Protein AF-A0A183MA71-F1 (afdb_monomer_lite)

Structure (mmCIF, N/CA/C/O backbone):
data_AF-A0A183MA71-F1
#
_entry.id   AF-A0A183MA71-F1
#
loop_
_atom_site.group_PDB
_atom_site.id
_atom_site.type_symbol
_atom_site.label_atom_id
_atom_site.label_alt_id
_atom_site.label_comp_id
_atom_site.label_asym_id
_atom_site.label_entity_id
_atom_site.label_seq_id
_atom_site.pdbx_PDB_ins_code
_atom_site.Cartn_x
_atom_site.Cartn_y
_atom_site.Cartn_z
_atom_site.occupancy
_atom_site.B_iso_or_equiv
_atom_site.auth_seq_id
_atom_site.auth_comp_id
_atom_site.auth_asym_id
_atom_site.auth_atom_id
_atom_site.pdbx_PDB_model_num
ATOM 1 N N . MET A 1 1 ? 50.576 23.554 -1.984 1.00 40.34 1 MET A N 1
ATOM 2 C CA . MET A 1 1 ? 50.240 22.267 -1.347 1.00 40.34 1 MET A CA 1
ATOM 3 C C . MET A 1 1 ? 49.223 22.550 -0.252 1.00 40.34 1 MET A C 1
ATOM 5 O O . MET A 1 1 ? 49.621 22.910 0.838 1.00 40.34 1 MET A O 1
ATOM 9 N N . PHE A 1 2 ? 47.931 22.508 -0.578 1.00 31.75 2 PHE A N 1
ATOM 10 C CA . PHE A 1 2 ? 46.830 22.491 0.394 1.00 31.75 2 PHE A CA 1
ATOM 11 C C . PHE A 1 2 ? 45.683 21.712 -0.259 1.00 31.75 2 PHE A C 1
ATOM 13 O O . PHE A 1 2 ? 44.751 22.285 -0.813 1.00 31.75 2 PHE A O 1
ATOM 20 N N . MET A 1 3 ? 45.828 20.385 -0.289 1.00 38.28 3 MET A N 1
ATOM 21 C CA . MET A 1 3 ? 44.681 19.493 -0.416 1.00 38.28 3 MET A CA 1
ATOM 22 C C . MET A 1 3 ? 44.037 19.450 0.966 1.00 38.28 3 MET A C 1
ATOM 24 O O . MET A 1 3 ? 44.534 18.755 1.845 1.00 38.28 3 MET A O 1
ATOM 28 N N . ASN A 1 4 ? 42.995 20.253 1.172 1.00 41.47 4 ASN A N 1
ATOM 29 C CA . ASN A 1 4 ? 42.109 20.053 2.308 1.00 41.47 4 ASN A CA 1
ATOM 30 C C . ASN A 1 4 ? 41.115 18.958 1.939 1.00 41.47 4 ASN A C 1
ATOM 32 O O . ASN A 1 4 ? 40.356 19.071 0.976 1.00 41.47 4 ASN A O 1
ATOM 36 N N . GLU A 1 5 ? 41.194 17.896 2.726 1.00 51.78 5 GLU A N 1
ATOM 37 C CA . GLU A 1 5 ? 40.252 16.801 2.842 1.00 51.78 5 GLU A CA 1
ATOM 38 C C . GLU A 1 5 ? 38.818 17.339 2.941 1.00 51.78 5 GLU A C 1
ATOM 40 O O . GLU A 1 5 ? 38.453 18.009 3.908 1.00 51.78 5 GLU A O 1
ATOM 45 N N . LEU A 1 6 ? 37.984 17.037 1.945 1.00 47.16 6 LEU A N 1
ATOM 46 C CA . LEU A 1 6 ? 36.542 17.044 2.156 1.00 47.16 6 LEU A CA 1
ATOM 47 C C . LEU A 1 6 ? 36.198 15.698 2.804 1.00 47.16 6 LEU A C 1
ATOM 49 O O . LEU A 1 6 ? 36.431 14.661 2.178 1.00 47.16 6 LEU A O 1
ATOM 53 N N . PRO A 1 7 ? 35.680 15.670 4.043 1.00 48.12 7 PRO A N 1
ATOM 54 C CA . PRO A 1 7 ? 35.300 14.421 4.685 1.00 48.12 7 PRO A CA 1
ATOM 55 C C . PRO A 1 7 ? 34.221 13.750 3.830 1.00 48.12 7 PRO A C 1
ATOM 57 O O . PRO A 1 7 ? 33.307 14.422 3.351 1.00 48.12 7 PRO A O 1
ATOM 60 N N . SER A 1 8 ? 34.313 12.435 3.620 1.00 53.50 8 SER A N 1
ATOM 61 C CA . SER A 1 8 ? 33.412 11.649 2.754 1.00 53.50 8 SER A CA 1
ATOM 62 C C . SER A 1 8 ? 31.921 11.816 3.095 1.00 53.50 8 SER A C 1
ATOM 64 O O . SER A 1 8 ? 31.052 11.605 2.251 1.00 53.50 8 SER A O 1
ATOM 66 N N . THR A 1 9 ? 31.618 12.265 4.315 1.00 55.19 9 THR A N 1
ATOM 67 C CA . THR A 1 9 ? 30.287 12.687 4.764 1.00 55.19 9 THR A CA 1
ATOM 68 C C . THR A 1 9 ? 29.770 13.923 4.036 1.00 55.19 9 THR A C 1
ATOM 70 O O . THR A 1 9 ? 28.590 13.976 3.729 1.00 55.19 9 THR A O 1
ATOM 73 N N . SER A 1 10 ? 30.618 14.895 3.699 1.00 50.47 10 SER A N 1
ATOM 74 C CA . SER A 1 10 ? 30.216 16.097 2.956 1.00 50.47 10 SER A CA 1
ATOM 75 C C . SER A 1 10 ? 29.845 15.786 1.504 1.00 50.47 10 SER A C 1
ATOM 77 O O . SER A 1 10 ? 28.901 16.376 0.993 1.00 50.47 10 SER A O 1
ATOM 79 N N . LEU A 1 11 ? 30.503 14.803 0.876 1.00 50.06 11 LEU A N 1
ATOM 80 C CA . LEU A 1 11 ? 30.167 14.316 -0.467 1.00 50.06 11 LEU A CA 1
ATOM 81 C C . LEU A 1 11 ? 28.855 13.511 -0.471 1.00 50.06 11 LEU A C 1
ATOM 83 O O . LEU A 1 11 ? 28.028 13.682 -1.362 1.00 50.06 11 LEU A O 1
ATOM 87 N N . PHE A 1 12 ? 28.640 12.671 0.549 1.00 52.91 12 PHE A N 1
ATOM 88 C CA . PHE A 1 12 ? 27.373 11.962 0.760 1.00 52.91 12 PHE A CA 1
ATOM 89 C C . PHE A 1 12 ? 26.225 12.939 1.033 1.00 52.91 12 PHE A C 1
ATOM 91 O O . PHE A 1 12 ? 25.170 12.838 0.415 1.00 52.91 12 PHE A O 1
ATOM 98 N N . LEU A 1 13 ? 26.452 13.938 1.889 1.00 48.44 13 LEU A N 1
ATOM 99 C CA . LEU A 1 13 ? 25.482 14.991 2.175 1.00 48.44 13 LEU A CA 1
ATOM 100 C C . LEU A 1 13 ? 25.179 15.816 0.922 1.00 48.44 13 LEU A C 1
ATOM 102 O O . LEU A 1 13 ? 24.010 16.014 0.624 1.00 48.44 13 LEU A O 1
ATOM 106 N N . LEU A 1 14 ? 26.181 16.200 0.127 1.00 43.94 14 LEU A N 1
ATOM 107 C CA . LEU A 1 14 ? 25.974 16.866 -1.165 1.00 43.94 14 LEU A CA 1
ATOM 10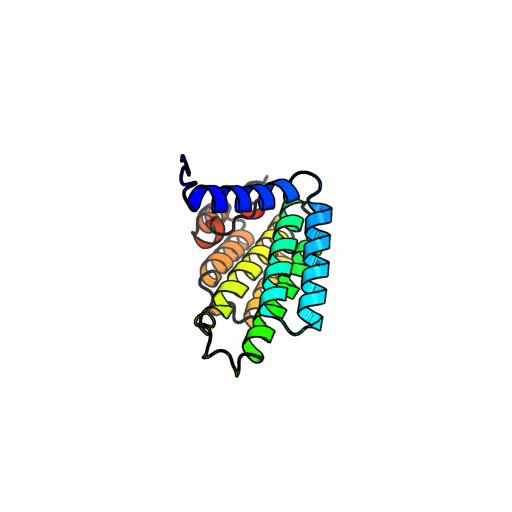8 C C . LEU A 1 14 ? 25.172 16.008 -2.150 1.00 43.94 14 LEU A C 1
ATOM 110 O O . LEU A 1 14 ? 24.293 16.549 -2.810 1.00 43.94 14 LEU A O 1
ATOM 114 N N . ASN A 1 15 ? 25.411 14.693 -2.213 1.00 47.00 15 ASN A N 1
ATOM 115 C CA . ASN A 1 15 ? 24.635 13.783 -3.064 1.00 47.00 15 ASN A CA 1
ATOM 116 C C . ASN A 1 15 ? 23.199 13.558 -2.565 1.00 47.00 15 ASN A C 1
ATOM 118 O O . ASN A 1 15 ? 22.271 13.478 -3.363 1.00 47.00 15 ASN A O 1
ATOM 122 N N . THR A 1 16 ? 22.981 13.476 -1.251 1.00 46.81 16 THR A N 1
ATOM 123 C CA . THR A 1 16 ? 21.621 13.384 -0.686 1.00 46.81 16 THR A CA 1
ATOM 124 C C . THR A 1 16 ? 20.856 14.701 -0.807 1.00 46.81 16 THR A C 1
ATOM 126 O O . THR A 1 16 ? 19.654 14.686 -1.059 1.00 46.81 16 THR A O 1
ATOM 129 N N . MET A 1 17 ? 21.544 15.839 -0.682 1.00 39.62 17 MET A N 1
ATOM 130 C CA . MET A 1 17 ? 20.971 17.167 -0.888 1.00 39.62 17 MET A CA 1
ATOM 131 C C . MET A 1 17 ? 20.666 17.405 -2.367 1.00 39.62 17 MET A C 1
ATOM 133 O O . MET A 1 17 ? 19.601 17.918 -2.665 1.00 39.62 17 MET A O 1
ATOM 137 N N . SER A 1 18 ? 21.516 16.970 -3.305 1.00 41.66 18 SER A N 1
ATOM 138 C CA . SER A 1 18 ? 21.233 17.085 -4.743 1.00 41.66 18 SER A CA 1
ATOM 139 C C . SER A 1 18 ? 20.078 16.184 -5.199 1.00 41.66 18 SER A C 1
ATOM 141 O O . SER A 1 18 ? 19.271 16.620 -6.017 1.00 41.66 18 SER A O 1
ATOM 143 N N . TYR A 1 19 ? 19.926 14.985 -4.621 1.00 43.12 19 TYR A N 1
ATOM 144 C CA . TYR A 1 19 ? 18.740 14.140 -4.828 1.00 43.12 19 TYR A CA 1
ATOM 145 C C . TYR A 1 19 ? 17.462 14.769 -4.248 1.00 43.12 19 TYR A C 1
ATOM 147 O O . TYR A 1 19 ? 16.426 14.761 -4.908 1.00 43.12 19 TYR A O 1
ATOM 155 N N . ARG A 1 20 ? 17.527 15.365 -3.047 1.00 41.59 20 ARG A N 1
ATOM 156 C CA . ARG A 1 20 ? 16.383 16.071 -2.436 1.00 41.59 20 ARG A CA 1
ATOM 157 C C . ARG A 1 20 ? 16.028 17.374 -3.161 1.00 41.59 20 ARG A C 1
ATOM 159 O O . ARG A 1 20 ? 14.850 17.656 -3.341 1.00 41.59 20 ARG A O 1
ATOM 166 N N . SER A 1 21 ? 17.012 18.122 -3.656 1.00 45.34 21 SER A N 1
ATOM 167 C CA . SER A 1 21 ? 16.798 19.382 -4.383 1.00 45.34 21 SER A CA 1
ATOM 168 C C . SER A 1 21 ? 16.224 19.199 -5.796 1.00 45.34 21 SER A C 1
ATOM 170 O O . SER A 1 21 ? 15.761 20.174 -6.384 1.00 45.34 21 SER A O 1
ATOM 172 N N . LEU A 1 22 ? 16.209 17.977 -6.348 1.00 44.84 22 LEU A N 1
ATOM 173 C CA . LEU A 1 22 ? 15.475 17.660 -7.583 1.00 44.84 22 LEU A CA 1
ATOM 174 C C . LEU A 1 22 ? 13.997 17.298 -7.337 1.00 44.84 22 LEU A C 1
ATOM 176 O O . LEU A 1 22 ? 13.197 17.428 -8.262 1.00 44.84 22 LEU A O 1
ATOM 180 N N . GLU A 1 23 ? 13.611 16.895 -6.119 1.00 48.56 23 GLU A N 1
ATOM 181 C CA . GLU A 1 23 ? 12.200 16.657 -5.757 1.00 48.56 23 GLU A CA 1
ATOM 182 C C . GLU A 1 23 ? 11.420 17.957 -5.486 1.00 48.56 23 GLU A C 1
ATOM 184 O O . GLU A 1 23 ? 10.195 17.976 -5.600 1.00 48.56 23 GLU A O 1
ATOM 189 N N . GLU A 1 24 ? 12.108 19.051 -5.149 1.00 55.56 24 GLU A N 1
ATOM 190 C CA . GLU A 1 24 ? 11.489 20.305 -4.695 1.00 55.56 24 GLU A CA 1
ATOM 191 C C . GLU A 1 24 ? 10.809 21.180 -5.772 1.00 55.56 24 GLU A C 1
ATOM 193 O O . GLU A 1 24 ? 9.818 21.826 -5.428 1.00 55.56 24 GLU A O 1
ATOM 198 N N . PRO A 1 25 ? 11.237 21.248 -7.053 1.00 61.66 25 PRO A N 1
ATOM 199 C CA . PRO A 1 25 ? 10.578 22.150 -7.998 1.00 61.66 25 PRO A CA 1
ATOM 200 C C . PRO A 1 25 ? 9.289 21.574 -8.608 1.00 61.66 25 PRO A C 1
ATOM 202 O O . PRO A 1 25 ? 8.366 22.343 -8.871 1.00 61.66 25 PRO A O 1
ATOM 205 N N . LEU A 1 26 ? 9.206 20.257 -8.857 1.00 73.31 26 LEU A N 1
ATOM 206 C CA . LEU A 1 26 ? 8.073 19.598 -9.536 1.00 73.31 26 LEU A CA 1
ATOM 207 C C . LEU A 1 26 ? 7.957 18.110 -9.123 1.00 73.31 26 LEU A C 1
ATOM 209 O O . LEU A 1 26 ? 8.381 17.232 -9.883 1.00 73.31 26 LEU A O 1
ATOM 213 N N . PRO A 1 27 ? 7.364 17.794 -7.957 1.00 78.62 27 PRO A N 1
ATOM 214 C CA . PRO A 1 27 ? 7.237 16.415 -7.464 1.00 78.62 27 PRO A CA 1
ATOM 215 C C . PRO A 1 27 ? 6.491 15.490 -8.439 1.00 78.62 27 PRO A C 1
ATOM 217 O O . PRO A 1 27 ? 6.830 14.320 -8.569 1.00 78.62 27 PRO A O 1
ATOM 220 N N . GLU A 1 28 ? 5.533 16.016 -9.203 1.00 84.81 28 GLU A N 1
ATOM 221 C CA . GLU A 1 28 ? 4.795 15.259 -10.225 1.00 84.81 28 GLU A CA 1
ATOM 222 C C . GLU A 1 28 ? 5.719 14.700 -11.314 1.00 84.81 28 GLU A C 1
ATOM 224 O O . GLU A 1 28 ? 5.626 13.529 -11.672 1.00 84.81 28 GLU A O 1
ATOM 229 N N . ARG A 1 29 ? 6.670 15.509 -11.800 1.00 85.00 29 ARG A N 1
ATOM 230 C CA . ARG A 1 29 ? 7.630 15.066 -12.821 1.00 85.00 29 ARG A CA 1
ATOM 231 C C . ARG A 1 29 ? 8.628 14.059 -12.270 1.00 85.00 29 ARG A C 1
ATOM 233 O O . ARG A 1 29 ? 9.048 13.166 -13.000 1.00 85.00 29 ARG A O 1
ATOM 240 N N . ALA A 1 30 ? 9.010 14.204 -11.002 1.00 83.94 30 ALA A N 1
ATOM 241 C CA . ALA A 1 30 ? 9.854 13.223 -10.332 1.00 83.94 30 ALA A CA 1
ATOM 242 C C . ALA A 1 30 ? 9.132 11.870 -10.236 1.00 83.94 30 ALA A C 1
ATOM 244 O O . ALA A 1 30 ? 9.712 10.845 -10.585 1.00 83.94 30 ALA A O 1
ATOM 245 N N . ALA A 1 31 ? 7.851 11.870 -9.855 1.00 86.06 31 ALA A N 1
ATOM 246 C CA . ALA A 1 31 ? 7.043 10.658 -9.807 1.00 86.06 31 ALA A CA 1
ATOM 247 C C . ALA A 1 31 ? 6.911 9.998 -11.189 1.00 86.06 31 ALA A C 1
ATOM 249 O O . ALA A 1 31 ? 7.198 8.813 -11.323 1.00 86.06 31 ALA A O 1
ATOM 250 N N . GLU A 1 32 ? 6.590 10.768 -12.235 1.00 89.19 32 GLU A N 1
ATOM 251 C CA . GLU A 1 32 ? 6.537 10.260 -13.615 1.00 89.19 32 GLU A CA 1
ATOM 252 C C . GLU A 1 32 ? 7.877 9.673 -14.087 1.00 89.19 32 GLU A C 1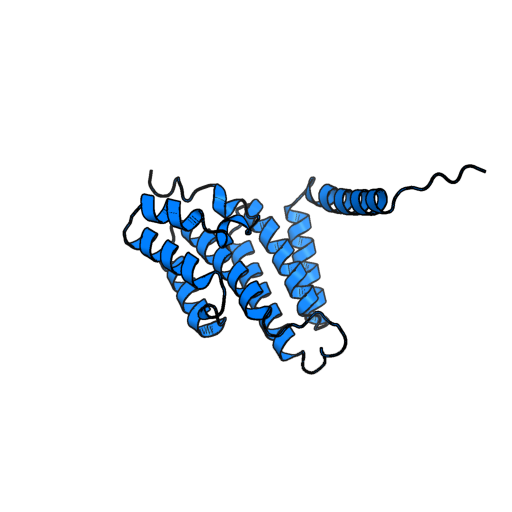
ATOM 254 O O . GLU A 1 32 ? 7.904 8.675 -14.809 1.00 89.19 32 GLU A O 1
ATOM 259 N N . PHE A 1 33 ? 9.001 10.277 -13.694 1.00 90.50 33 PHE A N 1
ATOM 260 C CA . PHE A 1 33 ? 10.326 9.754 -14.017 1.00 90.50 33 PHE A CA 1
ATOM 261 C C . PHE A 1 33 ? 10.585 8.409 -13.332 1.00 90.50 33 PHE A C 1
ATOM 263 O O . PHE A 1 33 ? 11.061 7.477 -13.980 1.00 90.50 33 PHE A O 1
ATOM 270 N N . TYR A 1 34 ? 10.235 8.284 -12.049 1.00 89.69 34 TYR A N 1
ATOM 271 C CA . TYR A 1 34 ? 10.348 7.023 -11.320 1.00 89.69 34 TYR A CA 1
ATOM 272 C C . TYR A 1 34 ? 9.444 5.930 -11.897 1.00 89.69 34 TYR A C 1
ATOM 274 O O . TYR A 1 34 ? 9.880 4.786 -11.980 1.00 89.69 34 TYR A O 1
ATOM 282 N N . GLU A 1 35 ? 8.238 6.267 -12.359 1.00 90.81 35 GLU A N 1
ATOM 283 C CA . GLU A 1 35 ? 7.365 5.314 -13.056 1.00 90.81 35 GLU A CA 1
ATOM 284 C C . GLU A 1 35 ? 8.007 4.789 -14.339 1.00 90.81 35 GLU A C 1
ATOM 286 O O . GLU A 1 35 ? 8.148 3.583 -14.507 1.00 90.81 35 GLU A O 1
ATOM 291 N N . ARG A 1 36 ? 8.489 5.685 -15.207 1.00 90.88 36 ARG A N 1
ATOM 292 C CA . ARG A 1 36 ? 9.165 5.279 -16.451 1.00 90.88 36 ARG A CA 1
ATOM 293 C C . ARG A 1 36 ? 10.434 4.473 -16.187 1.00 90.88 36 ARG A C 1
ATOM 295 O O . ARG A 1 36 ? 10.773 3.588 -16.966 1.00 90.88 36 ARG A O 1
ATOM 302 N N . SER A 1 37 ? 11.145 4.799 -15.109 1.00 89.19 37 SER A N 1
ATOM 303 C CA . SER A 1 37 ? 12.315 4.046 -14.658 1.00 89.19 37 SER A CA 1
ATOM 304 C C . SER A 1 37 ? 11.920 2.638 -14.205 1.00 89.19 37 SER A C 1
ATOM 306 O O . SER A 1 37 ? 12.569 1.670 -14.589 1.00 89.19 37 SER A O 1
ATOM 308 N N . ALA A 1 38 ? 10.817 2.502 -13.461 1.00 87.44 38 ALA A N 1
ATOM 309 C CA . ALA A 1 38 ? 10.284 1.203 -13.065 1.00 87.44 38 ALA A CA 1
ATOM 310 C C . ALA A 1 38 ? 9.887 0.352 -14.283 1.00 87.44 38 ALA A C 1
ATOM 312 O O . ALA A 1 38 ? 10.249 -0.821 -14.325 1.00 87.44 38 ALA A O 1
ATOM 313 N N . ASP A 1 39 ? 9.226 0.945 -15.283 1.00 89.81 39 ASP A N 1
ATOM 314 C CA . ASP A 1 39 ? 8.850 0.260 -16.529 1.00 89.81 39 ASP A CA 1
ATOM 315 C C . ASP A 1 39 ? 10.090 -0.217 -17.309 1.00 89.81 39 ASP A C 1
ATOM 317 O O . ASP A 1 39 ? 10.137 -1.341 -17.805 1.00 89.81 39 ASP A O 1
ATOM 321 N N . ALA A 1 40 ? 11.137 0.612 -17.391 1.00 91.25 40 ALA A N 1
ATOM 322 C CA . ALA A 1 40 ? 12.394 0.228 -18.034 1.00 91.25 40 ALA A CA 1
ATOM 323 C C . ALA A 1 40 ? 13.092 -0.923 -17.289 1.00 91.25 40 ALA A C 1
ATOM 325 O O . ALA A 1 40 ? 13.537 -1.883 -17.917 1.00 91.25 40 ALA A O 1
ATOM 326 N N . CYS A 1 41 ? 13.146 -0.862 -15.954 1.00 86.56 41 CYS A N 1
ATOM 327 C CA . CYS A 1 41 ? 13.695 -1.937 -15.129 1.00 86.56 41 CYS A CA 1
ATOM 328 C C . CYS A 1 41 ? 12.880 -3.236 -15.241 1.00 86.56 41 CYS A C 1
ATOM 330 O O . CYS A 1 41 ? 13.472 -4.311 -15.188 1.00 86.56 41 CYS A O 1
ATOM 332 N N . GLU A 1 42 ? 11.554 -3.161 -15.402 1.00 86.31 42 GLU A N 1
ATOM 333 C CA . GLU A 1 42 ? 10.703 -4.336 -15.639 1.00 86.31 42 GLU A CA 1
ATOM 334 C C . GLU A 1 42 ? 11.051 -5.011 -16.971 1.00 86.31 42 GLU A C 1
ATOM 336 O O . GLU A 1 42 ? 11.239 -6.225 -17.005 1.00 86.31 42 GLU A O 1
ATOM 341 N N . ILE A 1 43 ? 11.193 -4.234 -18.052 1.00 88.50 43 ILE A N 1
ATOM 342 C CA . ILE A 1 43 ? 11.565 -4.752 -19.381 1.00 88.50 43 ILE A CA 1
ATOM 343 C C . ILE A 1 43 ? 12.937 -5.440 -19.345 1.00 88.50 43 ILE A C 1
ATOM 345 O O . ILE A 1 43 ? 13.156 -6.427 -20.043 1.00 88.50 43 ILE A O 1
ATOM 349 N N . GLU A 1 44 ? 13.858 -4.928 -18.527 1.00 86.56 44 GLU A N 1
ATOM 350 C CA . GLU A 1 44 ? 15.181 -5.518 -18.301 1.00 86.56 44 GLU A CA 1
ATOM 351 C C . GLU A 1 44 ? 15.179 -6.685 -17.292 1.00 86.56 44 GLU A C 1
ATOM 353 O O . GLU A 1 44 ? 16.252 -7.169 -16.932 1.00 86.56 44 GLU A O 1
ATOM 358 N N . GLU A 1 45 ? 14.008 -7.121 -16.811 1.00 83.12 45 GLU A N 1
ATOM 359 C CA . GLU A 1 45 ? 13.822 -8.186 -15.809 1.00 83.12 45 GLU A CA 1
ATOM 360 C C . GLU A 1 45 ? 14.523 -7.901 -14.461 1.00 83.12 45 GLU A C 1
ATOM 362 O O . GLU A 1 45 ? 14.775 -8.788 -13.641 1.00 83.12 45 GLU A O 1
ATOM 367 N N . LYS A 1 46 ? 14.810 -6.627 -14.170 1.00 84.12 46 LYS A N 1
ATOM 368 C CA . LYS A 1 46 ? 15.415 -6.170 -12.911 1.00 84.12 46 LYS A CA 1
ATOM 369 C C . LYS A 1 46 ? 14.340 -5.846 -11.877 1.00 84.12 46 LYS A C 1
ATOM 371 O O . LYS A 1 46 ? 14.189 -4.704 -11.438 1.00 84.12 46 LYS A O 1
ATOM 376 N N . PHE A 1 47 ? 13.603 -6.865 -11.441 1.00 83.81 47 PHE A N 1
ATOM 377 C CA . PHE A 1 47 ? 12.426 -6.695 -10.577 1.00 83.81 47 PHE A CA 1
ATOM 378 C C . PHE A 1 47 ? 12.709 -6.006 -9.233 1.00 83.81 47 PHE A C 1
ATOM 380 O O . PHE A 1 47 ? 11.879 -5.236 -8.754 1.00 83.81 47 PHE A O 1
ATOM 387 N N . HIS A 1 48 ? 13.885 -6.204 -8.627 1.00 82.38 48 HIS A N 1
ATOM 388 C CA . HIS A 1 48 ? 14.230 -5.516 -7.374 1.00 82.38 48 HIS A CA 1
ATOM 389 C C . HIS A 1 48 ? 14.414 -3.999 -7.580 1.00 82.38 48 HIS A C 1
ATOM 391 O O . HIS A 1 48 ? 13.964 -3.185 -6.760 1.00 82.38 48 HIS A O 1
ATOM 397 N N . GLU A 1 49 ? 15.069 -3.598 -8.669 1.00 83.19 49 GLU A N 1
ATOM 398 C CA . GLU A 1 49 ? 15.238 -2.184 -9.011 1.00 83.19 49 GLU A CA 1
ATOM 399 C C . GLU A 1 49 ? 13.884 -1.573 -9.383 1.00 83.19 49 GLU A C 1
ATOM 401 O O . GLU A 1 49 ? 13.521 -0.532 -8.835 1.00 83.19 49 GLU A O 1
ATOM 406 N N . ALA A 1 50 ? 13.084 -2.276 -10.194 1.00 85.12 50 ALA A N 1
ATOM 407 C CA . ALA A 1 50 ? 11.730 -1.864 -10.562 1.00 85.12 50 ALA A CA 1
ATOM 408 C C . ALA A 1 50 ? 10.834 -1.646 -9.329 1.00 85.12 50 ALA A C 1
ATOM 410 O O . ALA A 1 50 ? 10.158 -0.622 -9.225 1.00 85.12 50 ALA A O 1
ATOM 411 N N . ALA A 1 51 ? 10.886 -2.554 -8.346 1.00 86.44 51 ALA A N 1
ATOM 412 C CA . ALA A 1 51 ? 10.179 -2.413 -7.074 1.00 86.44 51 ALA A CA 1
ATOM 413 C C . ALA A 1 51 ? 10.608 -1.136 -6.333 1.00 86.44 51 ALA A C 1
ATOM 415 O O . ALA A 1 51 ? 9.772 -0.351 -5.885 1.00 86.44 51 ALA A O 1
ATOM 416 N N . THR A 1 52 ? 11.914 -0.883 -6.246 1.00 85.56 52 THR A N 1
ATOM 417 C CA . THR A 1 52 ? 12.446 0.296 -5.547 1.00 85.56 52 THR A CA 1
ATOM 418 C C . THR A 1 52 ? 11.947 1.591 -6.189 1.00 85.56 52 THR A C 1
ATOM 420 O O . THR A 1 52 ? 11.477 2.485 -5.483 1.00 85.56 52 THR A O 1
ATOM 423 N N . GLN A 1 53 ? 11.974 1.672 -7.522 1.00 86.44 53 GLN A N 1
ATOM 424 C CA . GLN A 1 53 ? 11.491 2.848 -8.247 1.00 86.44 53 GLN A CA 1
ATOM 425 C C . GLN A 1 53 ? 9.971 3.021 -8.132 1.00 86.44 53 GLN A C 1
ATOM 427 O O . GLN A 1 53 ? 9.503 4.132 -7.876 1.00 86.44 53 GLN A O 1
ATOM 432 N N . ALA A 1 54 ? 9.196 1.934 -8.220 1.00 87.88 54 ALA A N 1
ATOM 433 C CA . ALA A 1 54 ? 7.747 1.970 -8.022 1.00 87.88 54 ALA A CA 1
ATOM 434 C C . ALA A 1 54 ? 7.369 2.455 -6.610 1.00 87.88 54 ALA A C 1
ATOM 436 O O . ALA A 1 54 ? 6.466 3.278 -6.455 1.00 87.88 54 ALA A O 1
ATOM 437 N N . ASN A 1 55 ? 8.093 2.003 -5.581 1.00 87.06 55 ASN A N 1
ATOM 438 C CA . ASN A 1 55 ? 7.892 2.457 -4.207 1.00 87.06 55 ASN A CA 1
ATOM 439 C C . ASN A 1 55 ? 8.212 3.955 -4.061 1.00 87.06 55 ASN A C 1
ATOM 441 O O . ASN A 1 55 ? 7.414 4.691 -3.485 1.00 87.06 55 ASN A O 1
ATOM 445 N N . ASN A 1 56 ? 9.318 4.437 -4.638 1.00 85.44 56 ASN A N 1
ATOM 446 C CA . ASN A 1 56 ? 9.673 5.863 -4.611 1.00 85.44 56 ASN A CA 1
ATOM 447 C C . ASN A 1 56 ? 8.601 6.742 -5.279 1.00 85.44 56 ASN A C 1
ATOM 449 O O . ASN A 1 56 ? 8.178 7.745 -4.700 1.00 85.44 56 ASN A O 1
ATOM 453 N N . ALA A 1 57 ? 8.103 6.332 -6.452 1.00 87.25 57 ALA A N 1
ATOM 454 C CA . ALA A 1 57 ? 6.991 7.003 -7.125 1.00 87.25 57 ALA A CA 1
ATOM 455 C C . ALA A 1 57 ? 5.729 7.022 -6.247 1.00 87.25 57 ALA A C 1
ATOM 457 O O . ALA A 1 57 ? 5.096 8.068 -6.088 1.00 87.25 57 ALA A O 1
ATOM 458 N N . ALA A 1 58 ? 5.389 5.888 -5.624 1.00 87.31 58 ALA A N 1
ATOM 459 C CA . ALA A 1 58 ? 4.230 5.782 -4.745 1.00 87.31 58 ALA A CA 1
ATOM 460 C C . ALA A 1 58 ? 4.293 6.781 -3.581 1.00 87.31 58 ALA A C 1
ATOM 462 O O . ALA A 1 58 ? 3.316 7.490 -3.348 1.00 87.31 58 ALA A O 1
ATOM 463 N N . HIS A 1 59 ? 5.434 6.907 -2.892 1.00 83.62 59 HIS A N 1
ATOM 464 C CA . HIS A 1 59 ? 5.594 7.879 -1.797 1.00 83.62 59 HIS A CA 1
ATOM 465 C C . HIS A 1 59 ? 5.351 9.319 -2.254 1.00 83.62 59 HIS A C 1
ATOM 467 O O . HIS A 1 59 ? 4.728 10.102 -1.536 1.00 83.62 59 HIS A O 1
ATOM 473 N N . ILE A 1 60 ? 5.795 9.683 -3.459 1.00 84.38 60 ILE A N 1
ATOM 474 C CA . ILE A 1 60 ? 5.539 11.018 -4.013 1.00 84.38 60 ILE A CA 1
ATOM 475 C C . ILE A 1 60 ? 4.045 11.214 -4.292 1.00 84.38 60 ILE A C 1
ATOM 477 O O . ILE A 1 60 ? 3.478 12.223 -3.875 1.00 84.38 60 ILE A O 1
ATOM 481 N N . TRP A 1 61 ? 3.374 10.250 -4.924 1.00 87.25 61 TRP A N 1
ATOM 482 C CA . TRP A 1 61 ? 1.936 10.364 -5.190 1.00 87.25 61 TRP A CA 1
ATOM 483 C C . TRP A 1 61 ? 1.087 10.421 -3.932 1.00 87.25 61 TRP A C 1
ATOM 485 O O . TRP A 1 61 ? 0.101 11.160 -3.883 1.00 87.25 61 TRP A O 1
ATOM 495 N N . VAL A 1 62 ? 1.499 9.697 -2.896 1.00 84.12 62 VAL A N 1
ATOM 496 C CA . VAL A 1 62 ? 0.869 9.777 -1.586 1.00 84.12 62 VAL A CA 1
ATOM 497 C C . VAL A 1 62 ? 0.991 11.187 -0.999 1.00 84.12 62 VAL A C 1
ATOM 499 O O . VAL A 1 62 ? -0.019 11.745 -0.564 1.00 84.12 62 VAL A O 1
ATOM 502 N N . ARG A 1 63 ? 2.184 11.803 -1.047 1.00 81.31 63 ARG A N 1
ATOM 503 C CA . ARG A 1 63 ? 2.391 13.203 -0.621 1.00 81.31 63 ARG A CA 1
ATOM 504 C C . ARG A 1 63 ? 1.524 14.181 -1.424 1.00 81.31 63 ARG A C 1
ATOM 506 O O . ARG A 1 63 ? 0.976 15.129 -0.867 1.00 81.31 63 ARG A O 1
ATOM 513 N N . LEU A 1 64 ? 1.333 13.909 -2.715 1.00 83.25 64 LEU A N 1
ATOM 514 C CA . LEU A 1 64 ? 0.482 14.693 -3.617 1.00 83.25 64 LEU A CA 1
ATOM 515 C C . LEU A 1 64 ? -1.022 14.395 -3.492 1.00 83.25 64 LEU A C 1
ATOM 517 O O . LEU A 1 64 ? -1.819 14.992 -4.214 1.00 83.25 64 LEU A O 1
ATOM 521 N N . LYS A 1 65 ? -1.435 13.493 -2.587 1.00 82.75 65 LYS A N 1
ATOM 522 C CA . LYS A 1 65 ? -2.830 13.038 -2.405 1.00 82.75 65 LYS A CA 1
ATOM 523 C C . LYS A 1 65 ? -3.461 12.433 -3.666 1.00 82.75 65 LYS A C 1
ATOM 525 O O . LYS A 1 65 ? -4.684 12.353 -3.786 1.00 82.75 65 LYS A O 1
ATOM 530 N N . ARG A 1 66 ? -2.631 11.962 -4.596 1.00 87.75 66 ARG A N 1
ATOM 531 C CA . ARG A 1 66 ? -3.034 11.197 -5.780 1.00 87.75 66 ARG A CA 1
ATOM 532 C C . ARG A 1 66 ? -3.096 9.716 -5.418 1.00 87.75 66 ARG A C 1
ATOM 534 O O . ARG A 1 66 ? -2.213 8.919 -5.723 1.00 87.75 66 ARG A O 1
ATOM 541 N N . PHE A 1 67 ? -4.132 9.376 -4.653 1.00 87.06 67 PHE A N 1
ATOM 542 C CA . PHE A 1 67 ? -4.256 8.071 -4.004 1.00 87.06 67 PHE A CA 1
ATOM 543 C C . PHE A 1 67 ? -4.487 6.911 -4.975 1.00 87.06 67 PHE A C 1
ATOM 545 O O . PHE A 1 67 ? -4.060 5.796 -4.688 1.00 87.06 67 PHE A O 1
ATOM 552 N N . ASN A 1 68 ? -5.113 7.159 -6.129 1.00 89.38 68 ASN A N 1
ATOM 553 C CA . ASN A 1 68 ? -5.338 6.122 -7.139 1.00 89.38 68 ASN A CA 1
ATOM 554 C C . ASN A 1 68 ? -4.014 5.687 -7.785 1.00 89.38 68 ASN A C 1
ATOM 556 O O . ASN A 1 68 ? -3.750 4.498 -7.958 1.00 89.38 68 ASN A O 1
ATOM 560 N N . GLU A 1 69 ? -3.161 6.657 -8.106 1.00 90.12 69 GLU A N 1
ATOM 561 C CA . GLU A 1 69 ? -1.835 6.446 -8.678 1.00 90.12 69 GLU A CA 1
ATOM 562 C C . GLU A 1 69 ? -0.904 5.780 -7.664 1.00 90.12 69 GLU A C 1
ATOM 564 O O . GLU A 1 69 ? -0.242 4.793 -7.986 1.00 90.12 69 GLU A O 1
ATOM 569 N N . ALA A 1 70 ? -0.930 6.255 -6.415 1.00 88.75 70 ALA A N 1
ATOM 570 C CA . ALA A 1 70 ? -0.216 5.629 -5.310 1.00 88.75 70 ALA A CA 1
ATOM 571 C C . ALA A 1 70 ? -0.630 4.164 -5.102 1.00 88.75 70 ALA A C 1
ATOM 573 O O . ALA A 1 70 ? 0.234 3.299 -4.974 1.00 88.75 70 ALA A O 1
ATOM 574 N N . GLU A 1 71 ? -1.934 3.862 -5.097 1.00 90.31 71 GLU A N 1
ATOM 575 C CA . GLU A 1 71 ? -2.422 2.490 -4.947 1.00 90.31 71 GLU A CA 1
ATOM 576 C C . GLU A 1 71 ? -1.916 1.585 -6.073 1.00 90.31 71 GLU A C 1
ATOM 578 O O . GLU A 1 71 ? -1.427 0.485 -5.805 1.00 90.31 71 GLU A O 1
ATOM 583 N N . ARG A 1 72 ? -2.003 2.050 -7.325 1.00 93.81 72 ARG A N 1
ATOM 584 C CA . ARG A 1 72 ? -1.517 1.299 -8.488 1.00 93.81 72 ARG A CA 1
ATOM 585 C C . ARG A 1 72 ? -0.042 0.930 -8.326 1.00 93.81 72 ARG A C 1
ATOM 587 O O . ARG A 1 72 ? 0.329 -0.219 -8.557 1.00 93.81 72 ARG A O 1
ATOM 594 N N . LEU A 1 73 ? 0.784 1.885 -7.903 1.00 90.56 73 LEU A N 1
ATOM 595 C CA . LEU A 1 73 ? 2.227 1.694 -7.761 1.00 90.56 73 LEU A CA 1
ATOM 596 C C . LEU A 1 73 ? 2.615 0.854 -6.547 1.00 90.56 73 LEU A C 1
ATOM 598 O O . LEU A 1 73 ? 3.530 0.044 -6.648 1.00 90.56 73 LEU A O 1
ATOM 602 N N . LEU A 1 74 ? 1.901 0.972 -5.425 1.00 90.25 74 LEU A N 1
ATOM 603 C CA . LEU A 1 74 ? 2.106 0.098 -4.265 1.00 90.25 74 LEU A CA 1
ATOM 604 C C . LEU A 1 74 ? 1.768 -1.359 -4.594 1.00 90.25 74 LEU A C 1
ATOM 606 O O . LEU A 1 74 ? 2.483 -2.265 -4.172 1.00 90.25 74 LEU A O 1
ATOM 610 N N . ARG A 1 75 ? 0.715 -1.600 -5.384 1.00 91.19 75 ARG A N 1
ATOM 611 C CA . ARG A 1 75 ? 0.390 -2.947 -5.880 1.00 91.19 75 ARG A CA 1
ATOM 612 C C . ARG A 1 75 ? 1.476 -3.480 -6.816 1.00 91.19 75 ARG A C 1
ATOM 614 O O . ARG A 1 75 ? 1.861 -4.638 -6.685 1.00 91.19 75 ARG A O 1
ATOM 621 N N . LEU A 1 76 ? 1.995 -2.633 -7.706 1.00 90.25 76 LEU A N 1
ATOM 622 C CA . LEU A 1 76 ? 3.094 -2.986 -8.607 1.00 90.25 76 LEU A CA 1
ATOM 623 C C . LEU A 1 76 ? 4.382 -3.311 -7.834 1.00 90.25 76 LEU A C 1
ATOM 625 O O . LEU A 1 76 ? 5.049 -4.296 -8.123 1.00 90.25 76 LEU A O 1
ATOM 629 N N . PHE A 1 77 ? 4.690 -2.537 -6.791 1.00 89.62 77 PHE A N 1
ATOM 630 C CA . PHE A 1 77 ? 5.796 -2.811 -5.877 1.00 89.62 77 PHE A CA 1
ATOM 631 C C . PHE A 1 77 ? 5.676 -4.190 -5.215 1.00 89.62 77 PHE A C 1
ATOM 633 O O . PHE A 1 77 ? 6.658 -4.933 -5.175 1.00 89.62 77 PHE A O 1
ATOM 640 N N . ILE A 1 78 ? 4.488 -4.541 -4.710 1.00 87.94 78 ILE A N 1
ATOM 641 C CA . ILE A 1 78 ? 4.242 -5.853 -4.094 1.00 87.94 78 ILE A CA 1
ATOM 642 C C . ILE A 1 78 ? 4.460 -6.964 -5.128 1.00 87.94 78 ILE A C 1
ATOM 644 O O . ILE A 1 78 ? 5.155 -7.936 -4.843 1.00 87.94 78 ILE A O 1
ATOM 648 N N . ASP A 1 79 ? 3.924 -6.802 -6.338 1.00 88.12 79 ASP A N 1
ATOM 649 C CA . ASP A 1 79 ? 4.070 -7.773 -7.424 1.00 88.12 79 ASP A CA 1
ATOM 650 C C . ASP A 1 79 ? 5.539 -7.961 -7.843 1.00 88.12 79 ASP A C 1
ATOM 652 O O . ASP A 1 79 ? 6.031 -9.087 -7.861 1.00 88.12 79 ASP A O 1
ATOM 656 N N . TYR A 1 80 ? 6.289 -6.878 -8.065 1.00 85.44 80 TYR A N 1
ATOM 657 C CA . TYR A 1 80 ? 7.723 -6.949 -8.370 1.00 85.44 80 TYR A CA 1
ATOM 658 C C . TYR A 1 80 ? 8.550 -7.546 -7.234 1.00 85.44 80 TYR A C 1
ATOM 660 O O . TYR A 1 80 ? 9.495 -8.287 -7.492 1.00 85.44 80 TYR A O 1
ATOM 668 N N . THR A 1 81 ? 8.189 -7.279 -5.979 1.00 84.19 81 THR A N 1
ATOM 669 C CA . THR A 1 81 ? 8.861 -7.884 -4.819 1.00 84.19 81 THR A CA 1
ATOM 670 C C . THR A 1 81 ? 8.636 -9.397 -4.784 1.00 84.19 81 THR A C 1
ATOM 672 O O . THR A 1 81 ? 9.558 -10.153 -4.478 1.00 84.19 81 THR A O 1
ATOM 675 N N . ILE A 1 82 ? 7.435 -9.858 -5.146 1.00 81.56 82 ILE A N 1
ATOM 676 C CA . ILE A 1 82 ? 7.111 -11.287 -5.237 1.00 81.56 82 ILE A CA 1
ATOM 677 C C . ILE A 1 82 ? 7.837 -11.936 -6.426 1.00 81.56 82 ILE A C 1
ATOM 679 O O . ILE A 1 82 ? 8.482 -12.966 -6.239 1.00 81.56 82 ILE A O 1
ATOM 683 N N . ARG A 1 83 ? 7.796 -11.328 -7.620 1.00 79.06 83 ARG A N 1
ATOM 684 C CA . ARG A 1 83 ? 8.466 -11.842 -8.834 1.00 79.06 83 ARG A CA 1
ATOM 685 C C . ARG A 1 83 ? 9.989 -11.861 -8.706 1.00 79.06 83 ARG A C 1
ATOM 687 O O . ARG A 1 83 ? 10.633 -12.871 -8.967 1.00 79.06 83 ARG A O 1
ATOM 694 N N . GLY A 1 84 ? 10.569 -10.785 -8.179 1.00 68.62 84 GLY A N 1
ATOM 695 C CA . GLY A 1 84 ? 12.000 -10.719 -7.889 1.00 68.62 84 GLY A CA 1
ATOM 696 C C . GLY A 1 84 ? 12.455 -11.789 -6.893 1.00 68.62 84 GLY A C 1
ATOM 697 O O . GLY A 1 84 ? 13.595 -12.240 -6.958 1.00 68.62 84 GLY A O 1
ATOM 698 N N . HIS A 1 85 ? 11.562 -12.249 -6.011 1.00 63.53 85 HIS A N 1
ATOM 699 C CA . HIS A 1 85 ? 11.829 -13.375 -5.120 1.00 63.53 85 HIS A CA 1
ATOM 700 C C . HIS A 1 85 ? 11.689 -14.737 -5.826 1.00 63.53 85 HIS A C 1
ATOM 702 O O . HIS A 1 85 ? 12.446 -15.654 -5.509 1.00 63.53 85 HIS A O 1
ATOM 708 N N . THR A 1 86 ? 10.776 -14.913 -6.788 1.00 57.12 86 THR A N 1
ATOM 709 C CA . THR A 1 86 ? 10.654 -16.178 -7.543 1.00 57.12 86 THR A CA 1
ATOM 710 C C . THR A 1 86 ? 11.806 -16.403 -8.520 1.00 57.12 86 THR A C 1
ATOM 712 O O . THR A 1 86 ? 12.255 -17.538 -8.668 1.00 57.12 86 THR A O 1
ATOM 715 N N . ASP A 1 87 ? 12.342 -15.334 -9.110 1.00 51.03 87 ASP A N 1
ATOM 716 C CA . ASP A 1 87 ? 13.433 -15.417 -10.095 1.00 51.03 87 ASP A CA 1
ATOM 717 C C . ASP A 1 87 ? 14.818 -15.521 -9.435 1.00 51.03 87 ASP A C 1
ATOM 719 O O . ASP A 1 87 ? 15.822 -15.865 -10.062 1.00 51.03 87 ASP A O 1
ATOM 723 N N . SER A 1 88 ? 14.871 -15.317 -8.117 1.00 49.31 88 SER A N 1
ATOM 724 C CA . SER A 1 88 ? 16.073 -15.408 -7.290 1.00 49.31 88 SER A CA 1
ATOM 725 C C . SER A 1 88 ? 16.550 -16.845 -7.007 1.00 49.31 88 SER A C 1
ATOM 727 O O . SER A 1 88 ? 17.154 -17.117 -5.973 1.00 49.31 88 SER A O 1
ATOM 729 N N . VAL A 1 89 ? 16.401 -17.769 -7.965 1.00 45.91 89 VAL A N 1
ATOM 730 C CA . VAL A 1 89 ? 17.115 -19.067 -7.956 1.00 45.91 89 VAL A CA 1
ATOM 731 C C . VAL A 1 89 ? 18.647 -18.861 -8.030 1.00 45.91 89 VAL A C 1
ATOM 733 O O . VAL A 1 89 ? 19.412 -19.759 -7.689 1.00 45.91 89 VAL A O 1
ATOM 736 N N . GLY A 1 90 ? 19.119 -17.660 -8.401 1.00 44.50 90 GLY A N 1
ATOM 737 C CA . GLY A 1 90 ? 20.541 -17.287 -8.467 1.00 44.50 90 GLY A CA 1
ATOM 738 C C . GLY A 1 90 ? 21.087 -16.371 -7.355 1.00 44.50 90 GLY A C 1
ATOM 739 O O . GLY A 1 90 ? 22.253 -15.985 -7.423 1.00 44.50 90 GLY A O 1
ATOM 740 N N . ALA A 1 91 ? 20.309 -15.983 -6.336 1.00 43.34 91 ALA A N 1
ATOM 741 C CA . ALA A 1 91 ? 20.697 -14.898 -5.416 1.00 43.34 91 ALA A CA 1
ATOM 742 C C . ALA A 1 91 ? 21.529 -15.317 -4.181 1.00 43.34 91 ALA A C 1
ATOM 744 O O . ALA A 1 91 ? 21.533 -14.620 -3.168 1.00 43.34 91 ALA A O 1
ATOM 745 N N . THR A 1 92 ? 22.299 -16.408 -4.246 1.00 43.00 92 THR A N 1
ATOM 746 C CA . THR A 1 92 ? 23.248 -16.784 -3.174 1.00 43.00 92 THR A CA 1
ATOM 747 C C . THR A 1 92 ? 24.600 -16.063 -3.255 1.00 43.00 92 THR A C 1
ATOM 749 O O . THR A 1 92 ? 25.493 -16.368 -2.469 1.00 43.00 92 THR A O 1
ATOM 752 N N . VAL A 1 93 ? 24.794 -15.116 -4.183 1.00 41.59 93 VAL A N 1
ATOM 753 C CA . VAL A 1 93 ? 26.105 -14.460 -4.399 1.00 41.59 93 VAL A CA 1
ATOM 754 C C . VAL A 1 93 ? 26.154 -13.010 -3.888 1.00 41.59 93 VAL A C 1
ATOM 756 O O . VAL A 1 93 ? 27.227 -12.423 -3.802 1.00 41.59 93 VAL A O 1
ATOM 759 N N . GLY A 1 94 ? 25.024 -12.429 -3.474 1.00 38.94 94 GLY A N 1
ATOM 760 C CA . GLY A 1 94 ? 24.931 -10.987 -3.225 1.00 38.94 94 GLY A CA 1
ATOM 761 C C . GLY A 1 94 ? 24.338 -10.556 -1.890 1.00 38.94 94 GLY A C 1
ATOM 762 O O . GLY A 1 94 ? 23.774 -9.479 -1.859 1.00 38.94 94 GLY A O 1
ATOM 763 N N . GLY A 1 95 ? 24.386 -11.356 -0.818 1.00 39.31 95 GLY A N 1
ATOM 764 C CA . GLY A 1 95 ? 24.176 -10.903 0.576 1.00 39.31 95 GLY A CA 1
ATOM 765 C C . GLY A 1 95 ? 22.891 -10.131 0.949 1.00 39.31 95 GLY A C 1
ATOM 766 O O . GLY A 1 95 ? 22.796 -9.683 2.087 1.00 39.31 95 GLY A O 1
ATOM 767 N N . PHE A 1 96 ? 21.924 -9.959 0.042 1.00 40.84 96 PHE A N 1
ATOM 768 C CA . PHE A 1 96 ? 20.765 -9.068 0.213 1.00 40.84 96 PHE A CA 1
ATOM 769 C C . PHE A 1 96 ? 19.409 -9.779 0.083 1.00 40.84 96 PHE A C 1
ATOM 771 O O . PHE A 1 96 ? 18.371 -9.183 0.350 1.00 40.84 96 PHE A O 1
ATOM 778 N N . ALA A 1 97 ? 19.398 -11.058 -0.294 1.00 45.06 97 ALA A N 1
ATOM 779 C CA . ALA A 1 97 ? 18.184 -11.861 -0.374 1.00 45.06 97 ALA A CA 1
ATOM 780 C C . ALA A 1 97 ? 18.036 -12.699 0.901 1.00 45.06 97 ALA A C 1
ATOM 782 O O . ALA A 1 97 ? 18.282 -13.903 0.904 1.00 45.06 97 ALA A O 1
ATOM 783 N N . ASP A 1 98 ? 17.674 -12.050 2.009 1.00 46.94 98 ASP A N 1
ATOM 784 C CA . ASP A 1 98 ? 17.129 -12.785 3.148 1.00 46.94 98 ASP A CA 1
ATOM 785 C C . ASP A 1 98 ? 15.695 -13.208 2.766 1.00 46.94 98 ASP A C 1
ATOM 787 O O . ASP A 1 98 ? 14.851 -12.327 2.554 1.00 46.94 98 ASP A O 1
ATOM 791 N N . PRO A 1 99 ? 15.380 -14.512 2.647 1.00 48.50 99 PRO A N 1
ATOM 792 C CA . PRO A 1 99 ? 14.034 -14.988 2.312 1.00 48.50 99 PRO A CA 1
ATOM 793 C C . PRO A 1 99 ? 12.969 -14.563 3.340 1.00 48.50 99 PRO A C 1
ATOM 795 O O . PRO A 1 99 ? 11.774 -14.699 3.085 1.00 48.50 99 PRO A O 1
ATOM 798 N N . SER A 1 100 ? 13.378 -14.017 4.491 1.00 52.25 100 SER A N 1
ATOM 799 C CA . SER A 1 100 ? 12.492 -13.420 5.495 1.00 52.25 100 SER A CA 1
ATOM 800 C C . SER A 1 100 ? 12.132 -11.945 5.243 1.00 52.25 100 SER A C 1
ATOM 802 O O . SER A 1 100 ? 11.303 -11.385 5.962 1.00 52.25 100 SER A O 1
ATOM 804 N N . SER A 1 101 ? 12.734 -11.294 4.240 1.00 59.16 101 SER A N 1
ATOM 805 C CA . SER A 1 101 ? 12.548 -9.858 3.972 1.00 59.16 101 SER A CA 1
ATOM 806 C C . SER A 1 101 ? 11.350 -9.542 3.068 1.00 59.16 101 SER A C 1
ATOM 808 O O . SER A 1 101 ? 10.747 -8.475 3.210 1.00 59.16 101 SER A O 1
ATOM 810 N N . SER A 1 102 ? 10.949 -10.471 2.192 1.00 64.69 102 SER A N 1
ATOM 811 C CA . SER A 1 102 ? 9.837 -10.258 1.254 1.00 64.69 102 SER A CA 1
ATOM 812 C C . SER A 1 102 ? 8.479 -10.049 1.946 1.00 64.69 102 SER A C 1
ATOM 814 O O . SER A 1 102 ? 7.788 -9.100 1.569 1.00 64.69 102 SER A O 1
ATOM 816 N N . PRO A 1 103 ? 8.100 -10.785 3.018 1.00 68.69 103 PRO A N 1
ATOM 817 C CA . PRO A 1 103 ? 6.835 -10.535 3.711 1.00 68.69 103 PRO A CA 1
ATOM 818 C C . PRO A 1 103 ? 6.847 -9.201 4.468 1.00 68.69 103 PRO A C 1
ATOM 820 O O . PRO A 1 103 ? 5.817 -8.538 4.554 1.00 68.69 103 PRO A O 1
ATOM 823 N N . LYS A 1 104 ? 8.013 -8.766 4.971 1.00 71.94 104 LYS A N 1
ATOM 824 C CA . LYS A 1 104 ? 8.167 -7.489 5.690 1.00 71.94 104 LYS A CA 1
ATOM 825 C C . LYS A 1 104 ? 7.987 -6.290 4.760 1.00 71.94 104 LYS A C 1
ATOM 827 O O . LYS A 1 104 ? 7.265 -5.349 5.080 1.00 71.94 104 LYS A O 1
ATOM 832 N N . LEU A 1 105 ? 8.619 -6.326 3.587 1.00 71.38 105 LEU A N 1
ATOM 833 C CA . LEU A 1 105 ? 8.505 -5.259 2.591 1.00 71.38 105 LEU A CA 1
ATOM 834 C C . LEU A 1 105 ? 7.075 -5.151 2.045 1.00 71.38 105 LEU A C 1
ATOM 836 O O . LEU A 1 105 ? 6.506 -4.056 2.027 1.00 71.38 105 LEU A O 1
ATOM 840 N N . CYS A 1 106 ? 6.461 -6.285 1.697 1.00 82.12 106 CYS A N 1
ATOM 841 C CA . CYS A 1 106 ? 5.060 -6.328 1.285 1.00 82.12 106 CYS A CA 1
ATOM 842 C C . CYS A 1 106 ? 4.125 -5.864 2.413 1.00 82.12 106 CYS A C 1
ATOM 844 O O . CYS A 1 106 ? 3.212 -5.081 2.163 1.00 82.12 106 CYS A O 1
ATOM 846 N N . GLY A 1 107 ? 4.377 -6.268 3.662 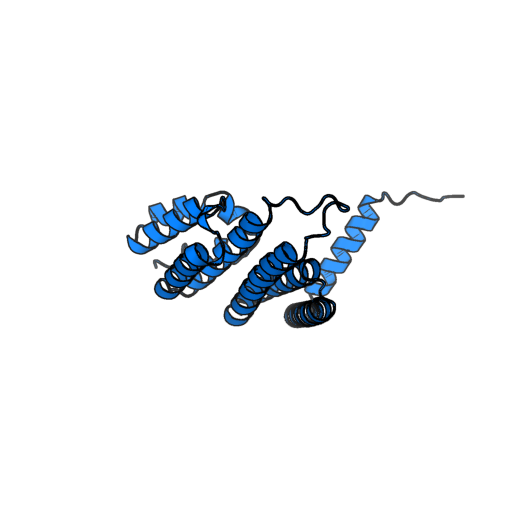1.00 83.69 107 GLY A N 1
ATOM 847 C CA . GLY A 1 107 ? 3.563 -5.893 4.819 1.00 83.69 107 GLY A CA 1
ATOM 848 C C . GLY A 1 107 ? 3.502 -4.388 5.067 1.00 83.69 107 GLY A C 1
ATOM 849 O O . GLY A 1 107 ? 2.423 -3.837 5.317 1.00 83.69 107 GLY A O 1
ATOM 850 N N . ARG A 1 108 ? 4.626 -3.687 4.892 1.00 83.56 108 ARG A N 1
ATOM 851 C CA . ARG A 1 108 ? 4.650 -2.220 4.948 1.00 83.56 108 ARG A CA 1
ATOM 852 C C . ARG A 1 108 ? 3.806 -1.605 3.836 1.00 83.56 108 ARG A C 1
ATOM 854 O O . ARG A 1 108 ? 2.954 -0.775 4.137 1.00 83.56 108 ARG A O 1
ATOM 861 N N . ALA A 1 109 ? 3.967 -2.036 2.585 1.00 85.38 109 ALA A N 1
ATOM 862 C CA . ALA A 1 109 ? 3.180 -1.509 1.464 1.00 85.38 109 ALA A CA 1
ATOM 863 C C . ALA A 1 109 ? 1.669 -1.759 1.620 1.00 85.38 109 ALA A C 1
ATOM 865 O O . ALA A 1 109 ? 0.866 -0.858 1.383 1.00 85.38 109 ALA A O 1
ATOM 866 N N . VAL A 1 110 ? 1.277 -2.943 2.099 1.00 89.31 110 VAL A N 1
ATOM 867 C CA . VAL A 1 110 ? -0.120 -3.274 2.433 1.00 89.31 110 VAL A CA 1
ATOM 868 C C . VAL A 1 110 ? -0.668 -2.344 3.504 1.00 89.31 110 VAL A C 1
ATOM 870 O O . VAL A 1 110 ? -1.783 -1.839 3.382 1.00 89.31 110 VAL A O 1
ATOM 873 N N . THR A 1 111 ? 0.127 -2.080 4.538 1.00 88.06 111 THR A N 1
ATOM 874 C CA . THR A 1 111 ? -0.261 -1.154 5.601 1.00 88.06 111 THR A CA 1
ATOM 875 C C . THR A 1 111 ? -0.543 0.234 5.029 1.00 88.06 111 THR A C 1
ATOM 877 O O . THR A 1 111 ? -1.568 0.828 5.352 1.00 88.06 111 THR A O 1
ATOM 880 N N . VAL A 1 112 ? 0.302 0.726 4.118 1.00 86.00 112 VAL A N 1
ATOM 881 C CA . VAL A 1 112 ? 0.077 2.009 3.432 1.00 86.00 112 VAL A CA 1
ATOM 882 C C . VAL A 1 112 ? -1.209 2.002 2.610 1.00 86.00 112 VAL A C 1
ATOM 884 O O . VAL A 1 112 ? -1.995 2.939 2.718 1.00 86.00 112 VAL A O 1
ATOM 887 N N . LEU A 1 113 ? -1.455 0.950 1.825 1.00 88.69 113 LEU A N 1
ATOM 888 C CA . LEU A 1 113 ? -2.683 0.812 1.037 1.00 88.69 113 LEU A CA 1
ATOM 889 C C . LEU A 1 113 ? -3.940 0.893 1.912 1.00 88.69 113 LEU A C 1
ATOM 891 O O . LEU A 1 113 ? -4.888 1.604 1.579 1.00 88.69 113 LEU A O 1
ATOM 895 N N . ILE A 1 114 ? -3.931 0.199 3.050 1.00 89.31 114 ILE A N 1
ATOM 896 C CA . ILE A 1 114 ? -5.042 0.209 4.005 1.00 89.31 114 ILE A CA 1
ATOM 897 C C . ILE A 1 114 ? -5.220 1.608 4.601 1.00 89.31 114 ILE A C 1
ATOM 899 O O . ILE A 1 114 ? -6.339 2.113 4.628 1.00 89.31 114 ILE A O 1
ATOM 903 N N . LEU A 1 115 ? -4.134 2.271 5.011 1.00 85.44 115 LEU A N 1
ATOM 904 C CA . LEU A 1 115 ? -4.193 3.638 5.540 1.00 85.44 115 LEU A CA 1
ATOM 905 C C . LEU A 1 115 ? -4.734 4.641 4.515 1.00 85.44 115 LEU A C 1
ATOM 907 O O . LEU A 1 115 ? -5.509 5.517 4.885 1.00 85.44 115 LEU A O 1
ATOM 911 N N . ILE A 1 116 ? -4.375 4.503 3.235 1.00 86.38 116 ILE A N 1
ATOM 912 C CA . ILE A 1 116 ? -4.931 5.326 2.153 1.00 86.38 116 ILE A CA 1
ATOM 913 C C . ILE A 1 116 ? -6.449 5.127 2.052 1.00 86.38 116 ILE A C 1
ATOM 915 O O . ILE A 1 116 ? -7.185 6.106 1.962 1.00 86.38 116 ILE A O 1
ATOM 919 N N . LYS A 1 117 ? -6.943 3.882 2.097 1.00 88.50 117 LYS A N 1
ATOM 920 C CA . LYS A 1 117 ? -8.391 3.615 2.033 1.00 88.50 117 LYS A CA 1
ATOM 921 C C . LYS A 1 117 ? -9.144 4.125 3.253 1.00 88.50 117 LYS A C 1
ATOM 923 O O . LYS A 1 117 ? -10.197 4.731 3.091 1.00 88.50 117 LYS A O 1
ATOM 928 N N . LEU A 1 118 ? -8.570 3.969 4.443 1.00 84.81 118 LEU A N 1
ATOM 929 C CA . LEU A 1 118 ? -9.131 4.549 5.663 1.00 84.81 118 LEU A CA 1
ATOM 930 C C . LEU A 1 118 ? -9.141 6.085 5.608 1.00 84.81 118 LEU A C 1
ATOM 932 O O . LEU A 1 118 ? -10.119 6.699 6.015 1.00 84.81 118 LEU A O 1
ATOM 936 N N . TYR A 1 119 ? -8.106 6.715 5.040 1.00 82.50 119 TYR A N 1
ATOM 937 C CA . TYR A 1 119 ? -8.079 8.166 4.810 1.00 82.50 119 TYR A CA 1
ATOM 938 C C . TYR A 1 119 ? -9.188 8.632 3.857 1.00 82.50 119 TYR A C 1
ATOM 940 O O . TYR A 1 119 ? -9.702 9.738 4.000 1.00 82.50 119 TYR A O 1
ATOM 948 N N . MET A 1 120 ? -9.545 7.803 2.874 1.00 83.44 120 MET A N 1
ATOM 949 C CA . MET A 1 120 ? -10.648 8.054 1.943 1.00 83.44 120 MET A CA 1
ATOM 950 C C . MET A 1 120 ? -12.027 7.715 2.530 1.00 83.44 120 MET A C 1
ATOM 952 O O . MET A 1 120 ? -13.006 7.777 1.792 1.00 83.44 120 MET A O 1
ATOM 956 N N . GLU A 1 121 ? -12.103 7.345 3.816 1.00 83.06 121 GLU A N 1
ATOM 957 C CA . GLU A 1 121 ? -13.331 6.905 4.498 1.00 83.06 121 GLU A CA 1
ATOM 958 C C . GLU A 1 121 ? -13.983 5.678 3.825 1.00 83.06 121 GLU A C 1
ATOM 960 O O . GLU A 1 121 ? -15.179 5.426 3.955 1.00 83.06 121 GLU A O 1
ATOM 965 N N . ASP A 1 122 ? -13.184 4.874 3.111 1.00 87.56 122 ASP A N 1
ATOM 966 C CA . ASP A 1 122 ? -13.623 3.646 2.445 1.00 87.56 122 ASP A CA 1
ATOM 967 C C . ASP A 1 122 ? -13.148 2.412 3.225 1.00 87.56 122 ASP A C 1
ATOM 969 O O . ASP A 1 122 ? -12.201 1.704 2.862 1.00 87.56 122 ASP A O 1
ATOM 973 N N . GLU A 1 123 ? -13.827 2.154 4.341 1.00 86.88 123 GLU A N 1
ATOM 974 C CA . GLU A 1 123 ? -13.560 1.010 5.220 1.00 86.88 123 GLU A CA 1
ATOM 975 C C . GLU A 1 123 ? -13.774 -0.332 4.506 1.00 86.88 123 GLU A C 1
ATOM 977 O O . GLU A 1 123 ? -13.063 -1.313 4.750 1.00 86.88 123 GLU A O 1
ATOM 982 N N . VAL A 1 124 ? -14.737 -0.384 3.581 1.00 90.56 124 VAL A N 1
ATOM 983 C CA . VAL A 1 124 ? -15.045 -1.593 2.813 1.00 90.56 124 VAL A CA 1
ATOM 984 C C . VAL A 1 124 ? -13.876 -1.938 1.893 1.00 90.56 124 VAL A C 1
ATOM 986 O O . VAL A 1 124 ? -13.471 -3.103 1.832 1.00 90.56 124 VAL A O 1
ATOM 989 N N . ALA A 1 125 ? -13.299 -0.954 1.200 1.00 90.00 125 ALA A N 1
ATOM 990 C CA . ALA A 1 125 ? -12.094 -1.165 0.406 1.00 90.00 125 ALA A CA 1
ATOM 991 C C . ALA A 1 125 ? -10.885 -1.511 1.281 1.00 90.00 125 ALA A C 1
ATOM 993 O O . ALA A 1 125 ? -10.132 -2.417 0.923 1.00 90.00 125 ALA A O 1
ATOM 994 N N . ALA A 1 126 ? -10.723 -0.867 2.440 1.00 89.19 126 ALA A N 1
ATOM 995 C CA . ALA A 1 126 ? -9.640 -1.173 3.376 1.00 89.19 126 ALA A CA 1
ATOM 996 C C . ALA A 1 126 ? -9.658 -2.653 3.813 1.00 89.19 126 ALA A C 1
ATOM 998 O O . ALA A 1 126 ? -8.639 -3.342 3.727 1.00 89.19 126 ALA A O 1
ATOM 999 N N . LYS A 1 127 ? -10.831 -3.186 4.186 1.00 90.25 127 LYS A N 1
ATOM 1000 C CA . LYS A 1 127 ? -11.000 -4.609 4.535 1.00 90.25 127 LYS A CA 1
ATOM 1001 C C . LYS A 1 127 ? -10.769 -5.545 3.359 1.00 90.25 127 LYS A C 1
ATOM 1003 O O . LYS A 1 127 ? -10.182 -6.609 3.534 1.00 90.25 127 LYS A O 1
ATOM 1008 N N . LYS A 1 128 ? -11.216 -5.168 2.157 1.00 93.50 128 LYS A N 1
ATOM 1009 C CA . LYS A 1 128 ? -10.955 -5.960 0.946 1.00 93.50 128 LYS A CA 1
ATOM 1010 C C . LYS A 1 128 ? -9.458 -6.100 0.693 1.00 93.50 128 LYS A C 1
ATOM 1012 O O . LYS A 1 128 ? -9.011 -7.211 0.439 1.00 93.50 128 LYS A O 1
ATOM 1017 N N . ILE A 1 129 ? -8.696 -5.011 0.822 1.00 91.75 129 ILE A N 1
ATOM 1018 C CA . ILE A 1 129 ? -7.233 -5.039 0.689 1.00 91.75 129 ILE A CA 1
ATOM 1019 C C . ILE A 1 129 ? -6.606 -5.905 1.783 1.00 91.75 129 ILE A C 1
ATOM 1021 O O . ILE A 1 129 ? -5.725 -6.703 1.486 1.00 91.75 129 ILE A O 1
ATOM 1025 N N . PHE A 1 130 ? -7.072 -5.799 3.031 1.00 92.19 130 PHE A N 1
ATOM 1026 C CA . PHE A 1 130 ? -6.588 -6.651 4.119 1.00 92.19 130 PHE A CA 1
ATOM 1027 C C . PHE A 1 130 ? -6.812 -8.143 3.830 1.00 92.19 130 PHE A C 1
ATOM 1029 O O . PHE A 1 130 ? -5.881 -8.935 3.949 1.00 92.19 130 PHE A O 1
ATOM 1036 N N . ASN A 1 131 ? -8.016 -8.525 3.399 1.00 92.94 131 ASN A N 1
ATOM 1037 C CA . ASN A 1 131 ? -8.333 -9.913 3.057 1.00 92.94 131 ASN A CA 1
ATOM 1038 C C . ASN A 1 131 ? -7.519 -10.399 1.849 1.00 92.94 131 ASN A C 1
ATOM 1040 O O . ASN A 1 131 ? -6.944 -11.484 1.894 1.00 92.94 131 ASN A O 1
ATOM 1044 N N . GLU A 1 132 ? -7.393 -9.570 0.808 1.00 90.81 132 GLU A N 1
ATOM 1045 C CA . GLU A 1 132 ? -6.543 -9.859 -0.352 1.00 90.81 132 GLU A CA 1
ATOM 1046 C C . GLU A 1 132 ? -5.085 -10.092 0.071 1.00 90.81 132 GLU A C 1
ATOM 1048 O O . GLU A 1 132 ? -4.455 -11.054 -0.367 1.00 90.81 132 GLU A O 1
ATOM 1053 N N . ALA A 1 133 ? -4.557 -9.253 0.963 1.00 88.06 133 ALA A N 1
ATOM 1054 C CA . ALA A 1 133 ? -3.194 -9.363 1.464 1.00 88.06 133 ALA A CA 1
ATOM 1055 C C . ALA A 1 133 ? -2.963 -10.647 2.272 1.00 88.06 133 ALA A C 1
ATOM 1057 O O . ALA A 1 133 ? -1.888 -11.250 2.187 1.00 88.06 133 ALA A O 1
ATOM 1058 N N . VAL A 1 134 ? -3.974 -11.079 3.033 1.00 88.06 134 VAL A N 1
ATOM 1059 C CA . VAL A 1 134 ? -3.946 -12.345 3.774 1.00 88.06 134 VAL A CA 1
ATOM 1060 C C . VAL A 1 134 ? -3.883 -13.542 2.830 1.00 88.06 134 VAL A C 1
ATOM 1062 O O . VAL A 1 134 ? -3.103 -14.460 3.073 1.00 88.06 134 VAL A O 1
ATOM 1065 N N . GLU A 1 135 ? -4.653 -13.515 1.746 1.00 86.50 135 GLU A N 1
ATOM 1066 C CA . GLU A 1 135 ? -4.732 -14.618 0.784 1.00 86.50 135 GLU A CA 1
ATOM 1067 C C . GLU A 1 135 ? -3.541 -14.667 -0.183 1.00 86.50 135 GLU A C 1
ATOM 1069 O O . GLU A 1 135 ? -3.063 -15.751 -0.516 1.00 86.50 135 GLU A O 1
ATOM 1074 N N . ARG A 1 136 ? -3.066 -13.508 -0.659 1.00 81.81 136 ARG A N 1
ATOM 1075 C CA . ARG A 1 136 ? -2.130 -13.423 -1.795 1.00 81.81 136 ARG A CA 1
ATOM 1076 C C . ARG A 1 136 ? -0.711 -13.024 -1.423 1.00 81.81 136 ARG A C 1
ATOM 1078 O O . ARG A 1 136 ? 0.223 -13.426 -2.109 1.00 81.81 136 ARG A O 1
ATOM 1085 N N . TRP A 1 137 ? -0.529 -12.223 -0.376 1.00 82.44 137 TRP A N 1
ATOM 1086 C CA . TRP A 1 137 ? 0.747 -11.539 -0.116 1.00 82.44 137 TRP A CA 1
ATOM 1087 C C . TRP A 1 137 ? 1.438 -11.997 1.167 1.00 82.44 137 TRP A C 1
ATOM 1089 O O . TRP A 1 137 ? 2.359 -11.332 1.638 1.00 82.44 137 TRP A O 1
ATOM 1099 N N . ARG A 1 138 ? 1.001 -13.129 1.741 1.00 83.25 138 ARG A N 1
ATOM 1100 C CA . ARG A 1 138 ? 1.537 -13.698 2.994 1.00 83.25 138 ARG A CA 1
ATOM 1101 C C . ARG A 1 138 ? 1.577 -12.675 4.133 1.00 83.25 138 ARG A C 1
ATOM 1103 O O . ARG A 1 138 ? 2.426 -12.744 5.019 1.00 83.25 138 ARG A O 1
ATOM 1110 N N . PHE A 1 139 ? 0.622 -11.744 4.140 1.00 84.38 139 PHE A N 1
ATOM 1111 C CA . PHE A 1 139 ? 0.553 -10.686 5.141 1.00 84.38 139 PHE A CA 1
ATOM 1112 C C . PHE A 1 139 ? 0.527 -11.181 6.601 1.00 84.38 139 PHE A C 1
ATOM 1114 O O . PHE A 1 139 ? 1.106 -10.490 7.431 1.00 84.38 139 PHE A O 1
ATOM 1121 N N . PRO A 1 140 ? -0.029 -12.362 6.960 1.00 86.62 140 PRO A N 1
ATOM 1122 C CA . PRO A 1 140 ? 0.006 -12.864 8.336 1.00 86.62 140 PRO A CA 1
ATOM 1123 C C . PRO A 1 140 ? 1.409 -13.111 8.902 1.00 86.62 140 PRO A C 1
ATOM 1125 O O . PRO A 1 140 ? 1.562 -13.187 10.118 1.00 86.62 140 PRO A O 1
ATOM 1128 N N . GLU A 1 141 ? 2.420 -13.252 8.043 1.00 84.50 141 GLU A N 1
ATOM 1129 C CA . GLU A 1 141 ? 3.821 -13.412 8.449 1.00 84.50 141 GLU A CA 1
ATOM 1130 C C . GLU A 1 141 ? 4.521 -12.065 8.692 1.00 84.50 141 GLU A C 1
ATOM 1132 O O . GLU A 1 141 ? 5.619 -12.029 9.245 1.00 84.50 141 GLU A O 1
ATOM 1137 N N . ALA A 1 142 ? 3.895 -10.957 8.284 1.00 84.06 142 ALA A N 1
ATOM 1138 C CA . ALA A 1 142 ? 4.417 -9.616 8.483 1.00 84.06 142 ALA A CA 1
ATOM 1139 C C . ALA A 1 142 ? 4.206 -9.143 9.930 1.00 84.06 142 ALA A C 1
ATOM 1141 O O . ALA A 1 142 ? 3.186 -9.423 10.568 1.00 84.06 142 ALA A O 1
ATOM 1142 N N . GLU A 1 143 ? 5.154 -8.361 10.445 1.00 84.56 143 GLU A N 1
ATOM 1143 C CA . GLU A 1 143 ? 5.114 -7.826 11.813 1.00 84.56 143 GLU A CA 1
ATOM 1144 C C . GLU A 1 143 ? 3.936 -6.846 11.994 1.00 84.56 143 GLU A C 1
ATOM 1146 O O . GLU A 1 143 ? 3.337 -6.740 13.069 1.00 84.56 143 GLU A O 1
ATOM 1151 N N . GLU A 1 144 ? 3.544 -6.183 10.905 1.00 84.25 144 GLU A N 1
ATOM 1152 C CA . GLU A 1 144 ? 2.464 -5.206 10.837 1.00 84.25 144 GLU A CA 1
ATOM 1153 C C . GLU A 1 144 ? 1.065 -5.834 10.937 1.00 84.25 144 GLU A C 1
ATOM 1155 O O . GLU A 1 144 ? 0.115 -5.144 11.318 1.00 84.25 144 GLU A O 1
ATOM 1160 N N . PHE A 1 145 ? 0.914 -7.136 10.658 1.00 88.94 145 PHE A N 1
ATOM 1161 C CA . PHE A 1 145 ? -0.387 -7.813 10.595 1.00 88.94 145 PHE A CA 1
AT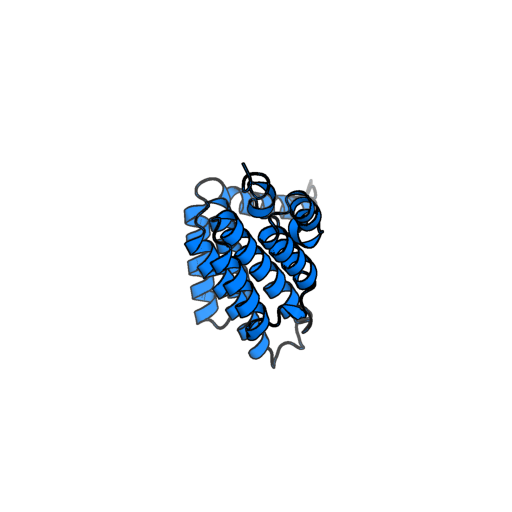OM 1162 C C . PHE A 1 145 ? -1.232 -7.595 11.851 1.00 88.94 145 PHE A C 1
ATOM 1164 O O . PHE A 1 145 ? -2.408 -7.229 11.786 1.00 88.94 145 PHE A O 1
ATOM 1171 N N . SER A 1 146 ? -0.621 -7.805 13.019 1.00 89.06 146 SER A N 1
ATOM 1172 C CA . SER A 1 146 ? -1.318 -7.721 14.304 1.00 89.06 146 SER A CA 1
ATOM 1173 C C . SER A 1 146 ? -1.788 -6.300 14.629 1.00 89.06 146 SER A C 1
ATOM 1175 O O . SER A 1 146 ? -2.854 -6.127 15.224 1.00 89.06 146 SER A O 1
ATOM 1177 N N . ALA A 1 147 ? -1.011 -5.291 14.231 1.00 87.56 147 ALA A N 1
ATOM 1178 C CA . ALA A 1 147 ? -1.312 -3.885 14.458 1.00 87.56 147 ALA A CA 1
ATOM 1179 C C . ALA A 1 147 ? -2.391 -3.388 13.489 1.00 87.56 147 ALA A C 1
ATOM 1181 O O . ALA A 1 147 ? -3.368 -2.780 13.919 1.00 87.56 147 ALA A O 1
ATOM 1182 N N . VAL A 1 148 ? -2.284 -3.739 12.203 1.00 88.69 148 VAL A N 1
ATOM 1183 C CA . VAL A 1 148 ? -3.293 -3.414 11.183 1.00 88.69 148 VAL A CA 1
ATOM 1184 C C . VAL A 1 148 ? -4.637 -4.062 11.499 1.00 88.69 148 VAL A C 1
ATOM 1186 O O . VAL A 1 148 ? -5.670 -3.402 11.424 1.00 88.69 148 VAL A O 1
ATOM 1189 N N . ARG A 1 149 ? -4.642 -5.327 11.931 1.00 90.75 149 ARG A N 1
ATOM 1190 C CA . ARG A 1 149 ? -5.873 -6.008 12.348 1.00 90.75 149 ARG A CA 1
ATOM 1191 C C . ARG A 1 149 ? -6.539 -5.314 13.540 1.00 90.75 149 ARG A C 1
ATOM 1193 O O . ARG A 1 149 ? -7.756 -5.172 13.551 1.00 90.75 149 ARG A O 1
ATOM 1200 N N . ARG A 1 150 ? -5.754 -4.884 14.538 1.00 88.62 150 ARG A N 1
ATOM 1201 C CA . ARG A 1 150 ? -6.271 -4.121 15.689 1.00 88.62 150 ARG A CA 1
ATOM 1202 C C . ARG A 1 150 ? -6.838 -2.768 15.269 1.00 88.62 150 ARG A C 1
ATOM 1204 O O . ARG A 1 150 ? -7.885 -2.389 15.776 1.00 88.62 150 ARG A O 1
ATOM 1211 N N . LEU A 1 151 ? -6.174 -2.074 14.344 1.00 87.62 151 LEU A N 1
ATOM 1212 C CA . LEU A 1 151 ? -6.657 -0.803 13.810 1.00 87.62 151 LEU A CA 1
ATOM 1213 C C . LEU A 1 151 ? -8.006 -0.973 13.103 1.00 87.62 151 LEU A C 1
ATOM 1215 O O . LEU A 1 151 ? -8.938 -0.245 13.414 1.00 87.62 151 LEU A O 1
ATOM 1219 N N . LEU A 1 152 ? -8.132 -1.955 12.204 1.00 88.75 152 LEU A N 1
ATOM 1220 C CA . LEU A 1 152 ? -9.388 -2.210 11.490 1.00 88.75 152 LEU A CA 1
ATOM 1221 C C . LEU A 1 152 ? -10.531 -2.601 12.437 1.00 88.75 152 LEU A C 1
ATOM 1223 O O . LEU A 1 152 ? -11.639 -2.114 12.266 1.00 88.75 152 LEU A O 1
ATOM 1227 N N . ALA A 1 153 ? -10.263 -3.415 13.463 1.00 89.12 153 ALA A N 1
ATOM 1228 C CA . ALA A 1 153 ? -11.270 -3.744 14.475 1.00 89.12 153 ALA A CA 1
ATOM 1229 C C . ALA A 1 153 ? -11.728 -2.503 15.265 1.00 89.12 153 ALA A C 1
ATOM 1231 O O . ALA A 1 153 ? -12.915 -2.325 15.503 1.00 89.12 153 ALA A O 1
ATOM 1232 N N . ALA A 1 154 ? -10.799 -1.615 15.627 1.00 86.88 154 ALA A N 1
ATOM 1233 C CA . ALA A 1 154 ? -11.134 -0.373 16.319 1.00 86.88 154 ALA A CA 1
ATOM 1234 C C . ALA A 1 154 ? -11.964 0.588 15.450 1.00 86.88 154 ALA A C 1
ATOM 1236 O O . ALA A 1 154 ? -12.837 1.282 15.972 1.00 86.88 154 ALA A O 1
ATOM 1237 N N . VAL A 1 155 ? -11.694 0.621 14.140 1.00 83.81 155 VAL A N 1
ATOM 1238 C CA . VAL A 1 155 ? -12.487 1.379 13.162 1.00 83.81 155 VAL A CA 1
ATOM 1239 C C . VAL A 1 155 ? -13.902 0.799 13.068 1.00 83.81 155 VAL A C 1
ATOM 1241 O O . VAL A 1 155 ? -14.864 1.550 13.182 1.00 83.81 155 VAL A O 1
ATOM 1244 N N . ASP A 1 156 ? -14.031 -0.528 12.985 1.00 87.25 156 ASP A N 1
ATOM 1245 C CA . ASP A 1 156 ? -15.324 -1.228 12.928 1.00 87.25 156 ASP A CA 1
ATOM 1246 C C . ASP A 1 156 ? -16.204 -0.976 14.154 1.00 87.25 156 ASP A C 1
ATOM 1248 O O . ASP A 1 156 ? -17.412 -0.771 14.030 1.00 87.25 156 ASP A O 1
ATOM 1252 N N . ASP A 1 157 ? -15.592 -0.965 15.337 1.00 85.50 157 ASP A N 1
ATOM 1253 C CA . ASP A 1 157 ? -16.274 -0.706 16.605 1.00 85.50 157 ASP A CA 1
ATOM 1254 C C . ASP A 1 157 ? -16.553 0.796 16.833 1.00 85.50 157 ASP A C 1
ATOM 1256 O O . ASP A 1 157 ? -17.146 1.175 17.846 1.00 85.50 157 ASP A O 1
ATOM 1260 N N . MET A 1 158 ? -16.122 1.668 15.907 1.00 79.62 158 MET A N 1
ATOM 1261 C CA . MET A 1 158 ? -16.125 3.131 16.037 1.00 79.62 158 MET A CA 1
ATOM 1262 C C . MET A 1 158 ? -15.469 3.629 17.341 1.00 79.62 158 MET A C 1
ATOM 1264 O O . MET A 1 158 ? -15.817 4.688 17.880 1.00 79.62 158 MET A O 1
ATOM 1268 N N . ASP A 1 1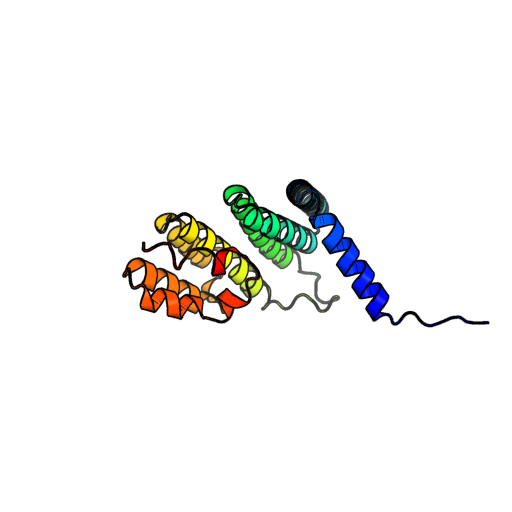59 ? -14.495 2.878 17.865 1.00 83.94 159 ASP A N 1
ATOM 1269 C CA . ASP A 1 159 ? -13.780 3.224 19.090 1.00 83.94 159 ASP A CA 1
ATOM 1270 C C . ASP A 1 159 ? -12.581 4.126 18.771 1.00 83.94 159 ASP A C 1
ATOM 1272 O O . ASP A 1 159 ? -11.469 3.685 18.452 1.00 83.94 159 ASP A O 1
ATOM 1276 N N . LYS A 1 160 ? -12.806 5.435 18.930 1.00 77.56 160 LYS A N 1
ATOM 1277 C CA . LYS A 1 160 ? -11.784 6.471 18.725 1.00 77.56 160 LYS A CA 1
ATOM 1278 C C . LYS A 1 160 ? -10.544 6.252 19.596 1.00 77.56 160 LYS A C 1
ATOM 1280 O O . LYS A 1 160 ? -9.426 6.459 19.132 1.00 77.56 160 LYS A O 1
ATOM 1285 N N . LYS A 1 161 ? -10.713 5.811 20.850 1.00 80.44 161 LYS A N 1
ATOM 1286 C CA . LYS A 1 161 ? -9.583 5.615 21.774 1.00 80.44 161 LYS A CA 1
ATOM 1287 C C . LYS A 1 161 ? -8.748 4.414 21.355 1.00 80.44 161 LYS A C 1
ATOM 1289 O O . LYS A 1 161 ? -7.519 4.482 21.394 1.00 80.44 161 LYS A O 1
ATOM 1294 N N . ALA A 1 162 ? -9.397 3.330 20.938 1.00 81.12 162 ALA A N 1
ATOM 1295 C CA . ALA A 1 162 ? -8.701 2.161 20.416 1.00 81.12 162 ALA A CA 1
ATOM 1296 C C . ALA A 1 162 ? -7.940 2.483 19.118 1.00 81.12 162 ALA A C 1
ATOM 1298 O O . ALA A 1 162 ? -6.787 2.068 18.984 1.00 81.12 162 ALA A O 1
ATOM 1299 N N . CYS A 1 163 ? -8.514 3.295 18.223 1.00 79.06 163 CYS A N 1
ATOM 1300 C CA . CYS A 1 163 ? -7.831 3.768 17.014 1.00 79.06 163 CYS A CA 1
ATOM 1301 C C . CYS A 1 163 ? -6.578 4.591 17.347 1.00 79.06 163 CYS A C 1
ATOM 1303 O O . CYS A 1 163 ? -5.492 4.314 16.835 1.00 79.06 163 CYS A O 1
ATOM 1305 N N . GLU A 1 164 ? -6.695 5.565 18.254 1.00 77.19 164 GLU A N 1
ATOM 1306 C CA . GLU A 1 164 ? -5.565 6.395 18.692 1.00 77.19 164 GLU A CA 1
ATOM 1307 C C . GLU A 1 164 ? -4.441 5.579 19.340 1.00 77.19 164 GLU A C 1
ATOM 1309 O O . GLU A 1 164 ? -3.264 5.918 19.201 1.00 77.19 164 GLU A O 1
ATOM 1314 N N . MET A 1 165 ? -4.782 4.513 20.067 1.00 80.69 165 MET A N 1
ATOM 1315 C CA . MET A 1 165 ? -3.788 3.599 20.628 1.00 80.69 165 MET A CA 1
ATOM 1316 C C . MET A 1 165 ? -3.131 2.742 19.545 1.00 80.69 165 MET A C 1
ATOM 1318 O O . MET A 1 165 ? -1.914 2.582 19.573 1.00 80.69 165 MET A O 1
ATOM 1322 N N . ALA A 1 166 ? -3.901 2.227 18.583 1.00 79.50 166 ALA A N 1
ATOM 1323 C CA . ALA A 1 166 ? -3.380 1.394 17.502 1.00 79.50 166 ALA A CA 1
ATOM 1324 C C . ALA A 1 166 ? -2.411 2.169 16.594 1.00 79.50 166 ALA A C 1
ATOM 1326 O O . ALA A 1 166 ? -1.332 1.674 16.288 1.00 79.50 166 ALA A O 1
ATOM 1327 N N . ILE A 1 167 ? -2.725 3.420 16.239 1.00 77.06 167 ILE A N 1
ATOM 1328 C CA . ILE A 1 167 ? -1.860 4.273 15.397 1.00 77.06 167 ILE A CA 1
ATOM 1329 C C . ILE A 1 167 ? -0.516 4.584 16.078 1.00 77.06 167 ILE A C 1
ATOM 1331 O O . ILE A 1 167 ? 0.480 4.860 15.411 1.00 77.06 167 ILE A O 1
ATOM 1335 N N . LYS A 1 168 ? -0.446 4.498 17.412 1.00 77.69 168 LYS A N 1
ATOM 1336 C CA . LYS A 1 168 ? 0.806 4.652 18.168 1.00 77.69 168 LYS A CA 1
ATOM 1337 C C . LYS A 1 168 ? 1.696 3.410 18.114 1.00 77.69 168 LYS A C 1
ATOM 1339 O O . LYS A 1 168 ? 2.754 3.420 18.745 1.00 77.69 168 LYS A O 1
ATOM 1344 N N . ASP A 1 169 ? 1.342 2.359 17.387 1.00 78.62 169 ASP A N 1
ATOM 1345 C CA . ASP A 1 169 ? 2.269 1.252 17.179 1.00 78.62 169 ASP A CA 1
ATOM 1346 C C . ASP A 1 169 ? 3.452 1.662 16.289 1.00 78.62 169 ASP A C 1
ATOM 1348 O O . ASP A 1 169 ? 3.355 2.507 15.394 1.00 78.62 169 ASP A O 1
ATOM 1352 N N . GLN A 1 170 ? 4.617 1.063 16.552 1.00 74.50 170 GLN A N 1
ATOM 1353 C CA . GLN A 1 170 ? 5.868 1.402 15.867 1.00 74.50 170 GLN A CA 1
ATOM 1354 C C . GLN A 1 170 ? 5.782 1.206 14.347 1.00 74.50 170 GLN A C 1
ATOM 1356 O O . GLN A 1 170 ? 6.376 1.991 13.609 1.00 74.50 170 GLN A O 1
ATOM 1361 N N . CYS A 1 171 ? 5.012 0.221 13.881 1.00 72.62 171 CYS A N 1
ATOM 1362 C CA . CYS A 1 171 ? 4.800 -0.040 12.460 1.00 72.62 171 CYS A CA 1
ATOM 1363 C C . CYS A 1 171 ? 4.227 1.168 11.711 1.00 72.62 171 CYS A C 1
ATOM 1365 O O . CYS A 1 171 ? 4.661 1.447 10.600 1.00 72.62 171 CYS A O 1
ATOM 1367 N N . PHE A 1 172 ? 3.315 1.925 12.326 1.00 73.38 172 PHE A N 1
ATOM 1368 C CA . PHE A 1 172 ? 2.703 3.096 11.697 1.00 73.38 172 PHE A CA 1
ATOM 1369 C C . PHE A 1 172 ? 3.603 4.331 11.756 1.00 73.38 172 PHE A C 1
ATOM 1371 O O . PHE A 1 172 ? 3.552 5.161 10.855 1.00 73.38 172 PHE A O 1
ATOM 1378 N N . ARG A 1 173 ? 4.469 4.434 12.775 1.00 66.69 173 ARG A N 1
ATOM 1379 C CA . ARG A 1 173 ? 5.455 5.523 12.891 1.00 66.69 173 ARG A CA 1
ATOM 1380 C C . ARG A 1 173 ? 6.617 5.407 11.912 1.00 66.69 173 ARG A C 1
ATOM 1382 O O . ARG A 1 173 ? 7.159 6.424 11.510 1.00 66.69 173 ARG A O 1
ATOM 1389 N N . MET A 1 174 ? 7.036 4.186 11.577 1.00 58.66 174 MET A N 1
ATOM 1390 C CA . MET A 1 174 ? 8.134 3.961 10.624 1.00 58.66 174 MET A CA 1
ATOM 1391 C C . MET A 1 174 ? 7.696 4.096 9.164 1.00 58.66 174 MET A C 1
ATOM 1393 O O . MET A 1 174 ? 8.519 4.029 8.251 1.00 58.66 174 MET A O 1
ATOM 1397 N N . LEU A 1 175 ? 6.396 4.223 8.915 1.00 60.94 175 LEU A N 1
ATOM 1398 C CA . LEU A 1 175 ? 5.884 4.642 7.626 1.00 60.94 175 LEU A CA 1
ATOM 1399 C C . LEU A 1 175 ? 6.046 6.166 7.589 1.00 60.94 175 LEU A C 1
ATOM 1401 O O . LEU A 1 175 ? 5.180 6.871 8.097 1.00 60.94 175 LEU A O 1
ATOM 1405 N N . ASP A 1 176 ? 7.159 6.650 7.018 1.00 53.72 176 ASP A N 1
ATOM 1406 C CA . ASP A 1 176 ? 7.469 8.064 6.691 1.00 53.72 176 ASP A CA 1
ATOM 1407 C C . ASP A 1 176 ? 6.454 8.678 5.692 1.00 53.72 176 ASP A C 1
ATOM 1409 O O . ASP A 1 176 ? 6.783 9.468 4.811 1.00 53.72 176 ASP A O 1
ATOM 1413 N N . LEU A 1 177 ? 5.191 8.272 5.771 1.00 54.06 177 LEU A N 1
ATOM 1414 C CA . LEU A 1 177 ? 4.107 8.783 4.966 1.00 54.06 177 LEU A CA 1
ATOM 1415 C C . LEU A 1 177 ? 3.315 9.778 5.796 1.00 54.06 177 LEU A C 1
ATOM 1417 O O . LEU A 1 177 ? 2.736 9.421 6.820 1.00 54.06 177 LEU A O 1
ATOM 1421 N N . ASP A 1 178 ? 3.167 10.986 5.261 1.00 51.91 178 ASP A N 1
ATOM 1422 C CA . ASP A 1 178 ? 2.266 12.026 5.773 1.00 51.91 178 ASP A CA 1
ATOM 1423 C C . ASP A 1 178 ? 0.812 11.531 5.978 1.00 51.91 178 ASP A C 1
ATOM 1425 O O . ASP A 1 178 ? 0.015 12.166 6.665 1.00 51.91 178 ASP A O 1
ATOM 1429 N N . VAL A 1 179 ? 0.441 10.370 5.423 1.00 49.25 179 VAL A N 1
ATOM 1430 C CA . VAL A 1 179 ? -0.881 9.735 5.589 1.00 49.25 179 VAL A CA 1
ATOM 1431 C C . VAL A 1 179 ? -1.138 9.274 7.019 1.00 49.25 179 VAL A C 1
ATOM 1433 O O . VAL A 1 179 ? -2.272 9.387 7.483 1.00 49.25 179 VAL A O 1
ATOM 1436 N N . SER A 1 180 ? -0.120 8.772 7.730 1.00 46.81 180 SER A N 1
ATOM 1437 C CA . SER A 1 180 ? -0.299 8.241 9.091 1.00 46.81 180 SER A CA 1
ATOM 1438 C C . SER A 1 180 ? -0.611 9.350 10.102 1.00 46.81 180 SER A C 1
ATOM 1440 O O . SER A 1 180 ? -1.315 9.109 11.081 1.00 46.81 180 SER A O 1
ATOM 1442 N N . PHE A 1 181 ? -0.154 10.580 9.837 1.00 43.34 181 PHE A N 1
ATOM 1443 C CA . PHE A 1 181 ? -0.289 11.707 10.760 1.00 43.34 181 PHE A CA 1
ATOM 1444 C C . PHE A 1 181 ? -1.481 12.627 10.466 1.00 43.34 181 PHE A C 1
ATOM 1446 O O . PHE A 1 181 ? -1.980 13.290 11.374 1.00 43.34 181 PHE A O 1
ATOM 1453 N N . VAL A 1 182 ? -1.947 12.710 9.215 1.00 41.06 182 VAL A N 1
ATOM 1454 C CA . VAL A 1 182 ? -2.739 13.881 8.803 1.00 41.06 182 VAL A CA 1
ATOM 1455 C C . VAL A 1 182 ? -4.250 13.774 9.054 1.00 41.06 182 VAL A C 1
ATOM 1457 O O . VAL A 1 182 ? -4.873 14.830 9.173 1.00 41.06 182 VAL A O 1
ATOM 1460 N N . ARG A 1 183 ? -4.888 12.594 9.182 1.00 44.56 183 ARG A N 1
ATOM 1461 C CA . ARG A 1 183 ? -6.370 12.578 9.323 1.00 44.56 183 ARG A CA 1
ATOM 1462 C C . ARG A 1 183 ? -7.095 11.457 10.067 1.00 44.56 183 ARG A C 1
ATOM 1464 O O . ARG A 1 183 ? -8.293 11.635 10.249 1.00 44.56 183 ARG A O 1
ATOM 1471 N N . LEU A 1 184 ? -6.482 10.385 10.575 1.00 47.41 184 LEU A N 1
ATOM 1472 C CA . LEU A 1 184 ? -7.281 9.417 11.363 1.00 47.41 184 LEU A CA 1
ATOM 1473 C C . LEU A 1 184 ? -7.860 10.029 12.659 1.00 47.41 184 LEU A C 1
ATOM 1475 O O . LEU A 1 184 ? -8.873 9.563 13.167 1.00 47.41 184 LEU A O 1
ATOM 1479 N N . SER A 1 185 ? -7.290 11.136 13.140 1.00 43.44 185 SER A N 1
ATOM 1480 C CA . SER A 1 185 ? -7.863 11.993 14.188 1.00 43.44 185 SER A CA 1
ATOM 1481 C C . SER A 1 185 ? -9.086 12.816 13.738 1.00 43.44 185 SER A C 1
ATOM 1483 O O . SER A 1 185 ? -9.874 13.236 14.580 1.00 43.44 185 SER A O 1
ATOM 1485 N N . ASN A 1 186 ? -9.271 13.028 12.431 1.00 42.56 18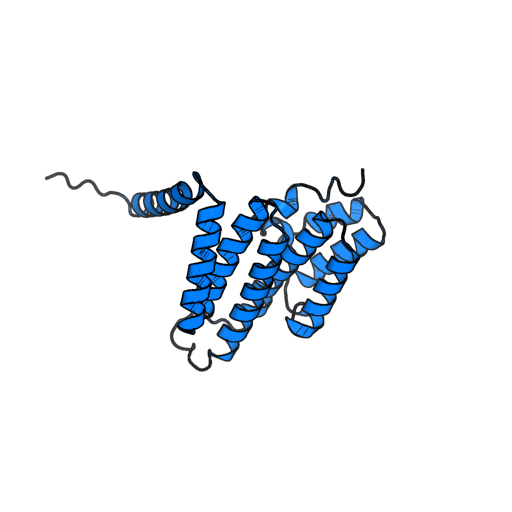6 ASN A N 1
ATOM 1486 C CA . ASN A 1 186 ? -10.374 13.790 11.832 1.00 42.56 186 ASN A CA 1
ATOM 1487 C C . ASN A 1 186 ? -11.480 12.914 11.214 1.00 42.56 186 ASN A C 1
ATOM 1489 O O . ASN A 1 186 ? -12.559 13.445 10.984 1.00 42.56 186 ASN A O 1
ATOM 1493 N N . CYS A 1 187 ? -11.268 11.607 10.997 1.00 43.84 187 CYS A N 1
ATOM 1494 C CA . CYS A 1 187 ? -12.302 10.673 10.499 1.00 43.84 187 CYS A CA 1
ATOM 1495 C C . CYS A 1 187 ? -13.509 10.504 11.443 1.00 43.84 187 CYS A C 1
ATOM 1497 O O . CYS A 1 187 ? -14.438 9.769 11.136 1.00 43.84 187 CYS A O 1
ATOM 1499 N N . PHE A 1 188 ? -13.509 11.169 12.600 1.00 43.88 188 PHE A N 1
ATOM 1500 C CA . PHE A 1 188 ? -14.591 11.085 13.572 1.00 43.88 188 PHE A CA 1
ATOM 1501 C C . PHE A 1 188 ? -15.091 12.454 14.075 1.00 43.88 188 PHE A C 1
ATOM 1503 O O . PHE A 1 188 ? -15.583 12.520 15.208 1.00 43.88 188 PHE A O 1
ATOM 1510 N N . SER A 1 189 ? -14.922 13.542 13.313 1.00 35.25 189 SER A N 1
ATOM 1511 C CA . SER A 1 189 ? -15.580 14.833 13.614 1.00 35.25 189 SER A CA 1
ATOM 1512 C C . SER A 1 189 ? -16.925 14.963 12.919 1.00 35.25 189 SER A C 1
ATOM 1514 O O . SER A 1 189 ? -16.994 14.614 11.724 1.00 35.25 189 SER A O 1
#

Organism: NCBI:txid48269

Secondary structure (DSSP, 8-state):
-------HHHHHHHHHHHHHHHHSS-HHHHHHHHHHHHHHHHHTT-HHHHHHHHHHHHHHHHHTT-HHHHHHHHHHHHHHHHHHHHSGGGTTSSS---TTHHHHHHHHHHHHHHHHHHHTT-HHHHHHHHHHHHHHS-GGGSTTHHHHHHHHHHHHTT-HHHHHHHHTSHHHHS---HHHHHSTTTTT-

Foldseek 3Di:
DDPDDDDVVVVVVVVVVVVVVVCPPCVPVLLVVLQVQLVVCVVVVVLVSSLVSLQVSLLSCLVVLVLVSNLVSLVSSLVSLVSVLVVVPPVPPPPPCPVLVSLQSNLLSLLVNLLSCVLVVNLVVSVVSLVCCVVPRVNVSYPCNVLSVQCSVCVVVVPLVSNVVSLPDPSNVVPPHPSSPDPPNPSND

pLDDT: mean 73.37, std 18.35, range [31.75, 93.81]

InterPro domains:
  IPR011990 Tetratricopeptide-like helical domain superfamily [G3DSA:1.25.40.10] (14-185)
  IPR011990 Tetratricopeptide-like helical domain superfamily [SSF48452] (26-168)

Sequence (189 aa):
MFMNELPSTSLFLLNTMSYRSLEEPLPERAAEFYERSADACEIEEKFHEAATQANNAAHIWVRLKRFNEAERLLRLFIDYTIRGHTDSVGATVGGFADPSSSPKLCGRAVTVLILIKLYMEDEVAAKKIFNEAVERWRFPEAEEFSAVRRLLAAVDDMDKKACEMAIKDQCFRMLDLDVSFVRLSNCFS

Radius of gyration: 18.86 Å; chains: 1; bounding box: 66×42×41 Å